Protein AF-A0A7W3HZQ5-F1 (afdb_monomer)

Solvent-accessible surface area (backbone atoms only — not comparable to full-atom values): 13855 Å² total; per-residue (Å²): 117,70,67,63,55,52,52,52,52,50,54,52,50,53,50,51,50,54,52,50,54,53,49,52,53,52,52,51,52,52,54,49,49,53,50,52,55,52,49,52,54,53,50,53,44,52,50,49,51,49,30,47,58,31,41,51,70,42,66,83,72,56,26,64,84,84,74,54,74,68,55,52,48,42,49,53,52,24,54,51,38,46,51,55,44,52,55,53,58,75,70,61,88,64,87,90,58,82,66,79,48,56,63,59,27,51,51,32,47,49,51,44,42,49,56,50,46,54,50,50,51,52,40,49,53,54,51,51,51,53,48,51,48,70,46,61,71,59,65,69,61,49,57,44,25,50,78,72,68,39,46,64,59,40,52,53,39,52,50,32,51,53,52,33,53,55,44,60,74,61,50,56,73,46,62,65,43,58,55,50,42,52,50,28,37,52,51,37,41,53,48,58,72,70,56,74,76,96,61,58,68,60,43,50,53,33,52,50,35,26,56,75,63,82,48,58,63,74,84,48,63,37,75,66,34,51,50,50,30,53,76,68,68,46,54,84,79,61,83,90,77,69,94,81,76,73,129

Mean predicted aligned error: 11.01 Å

Radius of gyration: 31.79 Å; Cα contacts (8 Å, |Δi|>4): 157; chains: 1; bounding box: 78×48×93 Å

pLDDT: mean 82.56, std 9.4, range [45.44, 94.19]

Nearest PDB structures (foldseek):
  4dzv-assembly1_A  TM=3.205E-01  e=9.505E+00  synthetic construct
  9cpc-assembly1_3W  TM=2.251E-01  e=8.161E+00  Sus scrofa

Structure (mmCIF, N/CA/C/O backbone):
data_AF-A0A7W3HZQ5-F1
#
_entry.id   AF-A0A7W3HZQ5-F1
#
loop_
_atom_site.group_PDB
_atom_site.id
_atom_site.type_symbol
_atom_site.label_atom_id
_atom_site.label_alt_id
_atom_site.label_comp_id
_atom_site.label_asym_id
_atom_site.label_entity_id
_atom_site.label_seq_id
_atom_site.pdbx_PDB_ins_code
_atom_site.Cartn_x
_atom_site.Cartn_y
_atom_site.Cartn_z
_atom_site.occupancy
_atom_site.B_iso_or_equiv
_atom_site.auth_seq_id
_atom_site.auth_comp_id
_atom_site.auth_asym_id
_atom_site.auth_atom_id
_atom_site.pdbx_PDB_model_num
ATOM 1 N N . MET A 1 1 ? 56.038 -26.097 -52.473 1.00 55.53 1 MET A N 1
ATOM 2 C CA . MET A 1 1 ? 55.815 -24.669 -52.130 1.00 55.53 1 MET A CA 1
ATOM 3 C C . MET A 1 1 ? 54.381 -24.176 -52.376 1.00 55.53 1 MET A C 1
ATOM 5 O O . MET A 1 1 ? 53.913 -23.386 -51.568 1.00 55.53 1 MET A O 1
ATOM 9 N N . ASN A 1 2 ? 53.648 -24.635 -53.404 1.00 58.16 2 ASN A N 1
ATOM 10 C CA . ASN A 1 2 ? 52.270 -24.163 -53.668 1.00 58.16 2 ASN A CA 1
ATOM 11 C C . ASN A 1 2 ? 51.230 -24.536 -52.591 1.00 58.16 2 ASN A C 1
ATOM 13 O O . ASN A 1 2 ? 50.358 -23.728 -52.285 1.00 58.16 2 ASN A O 1
ATOM 17 N N . THR A 1 3 ? 51.359 -25.703 -51.959 1.00 72.56 3 THR A N 1
ATOM 18 C CA . THR A 1 3 ? 50.408 -26.212 -50.953 1.00 72.56 3 THR A CA 1
ATOM 19 C C . THR A 1 3 ? 50.412 -25.391 -49.657 1.00 72.56 3 THR A C 1
ATOM 21 O O . THR A 1 3 ? 49.360 -25.062 -49.120 1.00 72.56 3 THR A O 1
ATOM 24 N N . LEU A 1 4 ? 51.597 -24.973 -49.201 1.00 66.44 4 LEU A N 1
ATOM 25 C CA . LEU A 1 4 ? 51.780 -24.150 -47.996 1.00 66.44 4 LEU A CA 1
ATOM 26 C C . LEU A 1 4 ? 51.212 -22.735 -48.180 1.00 66.44 4 LEU A C 1
ATOM 28 O O . LEU A 1 4 ? 50.572 -22.192 -47.285 1.00 66.44 4 LEU A O 1
ATOM 32 N N . LYS A 1 5 ? 51.382 -22.153 -49.374 1.00 75.44 5 LYS A N 1
ATOM 33 C CA . LYS A 1 5 ? 50.826 -20.837 -49.719 1.00 75.44 5 LYS A CA 1
ATOM 34 C C . LYS A 1 5 ? 49.293 -20.860 -49.750 1.00 75.44 5 LYS A C 1
ATOM 36 O O . LYS A 1 5 ? 48.664 -19.926 -49.264 1.00 75.44 5 LYS A O 1
ATOM 41 N N . GLN A 1 6 ? 48.694 -21.933 -50.272 1.00 78.44 6 GLN A N 1
ATOM 42 C CA . GLN A 1 6 ? 47.239 -22.121 -50.264 1.00 78.44 6 GLN A CA 1
ATOM 43 C C . GLN A 1 6 ? 46.685 -22.305 -48.845 1.00 78.44 6 GLN A C 1
ATOM 45 O O . GLN A 1 6 ? 45.698 -21.661 -48.497 1.00 78.44 6 GLN A O 1
ATOM 50 N N . GLN A 1 7 ? 47.353 -23.102 -48.005 1.00 77.88 7 GLN A N 1
ATOM 51 C CA . GLN A 1 7 ? 46.971 -23.278 -46.600 1.00 77.88 7 GLN A CA 1
ATOM 52 C C . GLN A 1 7 ? 47.030 -21.961 -45.812 1.00 77.88 7 GLN A C 1
ATOM 54 O O . GLN A 1 7 ? 46.127 -21.669 -45.036 1.00 77.88 7 GLN A O 1
ATOM 59 N N . LEU A 1 8 ? 48.040 -21.122 -46.058 1.00 80.19 8 LEU A N 1
ATOM 60 C CA . LEU A 1 8 ? 48.197 -19.830 -45.381 1.00 80.19 8 LEU A CA 1
ATOM 61 C C . LEU A 1 8 ? 47.130 -18.809 -45.817 1.00 80.19 8 LEU A C 1
ATOM 63 O O . LEU A 1 8 ? 46.640 -18.032 -44.998 1.00 80.19 8 LEU A O 1
ATOM 67 N N . ILE A 1 9 ? 46.715 -18.845 -47.088 1.00 86.50 9 ILE A N 1
ATOM 68 C CA . ILE A 1 9 ? 45.585 -18.046 -47.589 1.00 86.50 9 ILE A CA 1
ATOM 69 C C . ILE A 1 9 ? 44.2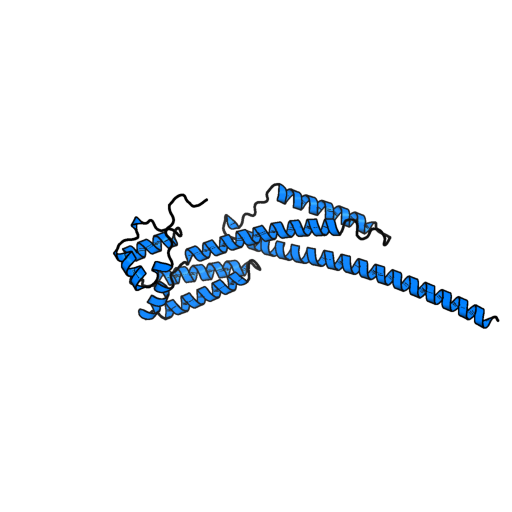73 -18.498 -46.939 1.00 86.50 9 ILE A C 1
ATOM 71 O O . ILE A 1 9 ? 43.495 -17.645 -46.513 1.00 86.50 9 ILE A O 1
ATOM 75 N N . GLN A 1 10 ? 44.039 -19.809 -46.830 1.00 82.50 10 GLN A N 1
ATOM 76 C CA . GLN A 1 10 ? 42.831 -20.344 -46.199 1.00 82.50 10 GLN A CA 1
ATOM 77 C C . GLN A 1 10 ? 42.768 -19.974 -44.712 1.00 82.50 10 GLN A C 1
ATOM 79 O O . GLN A 1 10 ? 41.768 -19.422 -44.270 1.00 82.50 10 GLN A O 1
ATOM 84 N N . LEU A 1 11 ? 43.869 -20.146 -43.972 1.00 81.44 11 LEU A N 1
ATOM 85 C CA . LEU A 1 11 ? 43.938 -19.806 -42.549 1.00 81.44 11 LEU A CA 1
ATOM 86 C C . LEU A 1 11 ? 43.695 -18.308 -42.295 1.00 81.44 11 LEU A C 1
ATOM 88 O O . LEU A 1 11 ? 43.056 -17.930 -41.315 1.00 81.44 11 LEU A O 1
ATOM 92 N N . ARG A 1 12 ? 44.173 -17.439 -43.197 1.00 80.44 12 ARG A N 1
ATOM 93 C CA . ARG A 1 12 ? 43.915 -15.992 -43.139 1.00 80.44 12 ARG A CA 1
ATOM 94 C C . ARG A 1 12 ? 42.439 -15.669 -43.367 1.00 80.44 12 ARG A C 1
ATOM 96 O O . ARG A 1 12 ? 41.908 -14.789 -42.694 1.00 80.44 12 ARG A O 1
ATOM 103 N N . ARG A 1 13 ? 41.792 -16.385 -44.289 1.00 81.88 13 ARG A N 1
ATOM 104 C CA . ARG A 1 13 ? 40.363 -16.249 -44.586 1.00 81.88 13 ARG A CA 1
ATOM 105 C C . ARG A 1 13 ? 39.515 -16.712 -43.397 1.00 81.88 13 ARG A C 1
ATOM 107 O O . ARG A 1 13 ? 38.643 -15.974 -42.953 1.00 81.88 13 ARG A O 1
ATOM 114 N N . ASP A 1 14 ? 39.855 -17.857 -42.808 1.00 78.88 14 ASP A N 1
ATOM 115 C CA . ASP A 1 14 ? 39.187 -18.399 -41.619 1.00 78.88 14 ASP A CA 1
ATOM 116 C C . ASP A 1 14 ? 39.373 -17.487 -40.394 1.00 78.88 14 ASP A C 1
ATOM 118 O O . ASP A 1 14 ? 38.449 -17.300 -39.603 1.00 78.88 14 ASP A O 1
ATOM 122 N N . PHE A 1 15 ? 40.547 -16.865 -40.241 1.00 72.88 15 PHE A N 1
ATOM 123 C CA . PHE A 1 15 ? 40.792 -15.879 -39.186 1.00 72.88 15 PHE A CA 1
ATOM 124 C C . PHE A 1 15 ? 39.954 -14.605 -39.371 1.00 72.88 15 PHE A C 1
ATOM 126 O O . PHE A 1 15 ? 39.409 -14.086 -38.398 1.00 72.88 15 PHE A O 1
ATOM 133 N N . GLN A 1 16 ? 39.820 -14.108 -40.605 1.00 80.75 16 GLN A N 1
ATOM 134 C CA . GLN A 1 16 ? 38.957 -12.961 -40.908 1.00 80.75 16 GLN A CA 1
ATOM 135 C C . GLN A 1 16 ? 37.481 -13.277 -40.648 1.00 80.75 16 GLN A C 1
ATOM 137 O O . GLN A 1 16 ? 36.813 -12.473 -40.004 1.00 80.75 16 GLN A O 1
ATOM 142 N N . LEU A 1 17 ? 37.012 -14.462 -41.050 1.00 76.00 17 LEU A N 1
ATOM 143 C CA . LEU A 1 17 ? 35.658 -14.943 -40.758 1.00 76.00 17 LEU A CA 1
ATOM 144 C C . LEU A 1 17 ? 35.408 -15.040 -39.250 1.00 76.00 17 LEU A C 1
ATOM 146 O O . LEU A 1 17 ? 34.437 -14.482 -38.756 1.00 76.00 17 LEU A O 1
ATOM 150 N N . LYS A 1 18 ? 36.315 -15.661 -38.483 1.00 73.38 18 LYS A N 1
ATOM 151 C CA . LYS A 1 18 ? 36.195 -15.720 -37.014 1.00 73.38 18 LYS A CA 1
ATOM 152 C C . LYS A 1 18 ? 36.182 -14.335 -36.367 1.00 73.38 18 LYS A C 1
ATOM 154 O O . LYS A 1 18 ? 35.493 -14.136 -35.371 1.00 73.38 18 LYS A O 1
ATOM 159 N N . LYS A 1 19 ? 36.949 -13.382 -36.906 1.00 76.31 19 LYS A N 1
ATOM 160 C CA . LYS A 1 19 ? 36.943 -11.996 -36.427 1.00 76.31 19 LYS A CA 1
ATOM 161 C C . LYS A 1 19 ? 35.599 -11.315 -36.708 1.00 76.31 19 LYS A C 1
ATOM 163 O O . LYS A 1 19 ? 35.105 -10.643 -35.812 1.00 76.31 19 LYS A O 1
ATOM 168 N N . GLN A 1 20 ? 35.023 -11.516 -37.893 1.00 72.25 20 GLN A N 1
ATOM 169 C CA . GLN A 1 20 ? 33.708 -10.981 -38.266 1.00 72.25 20 GLN A CA 1
ATOM 170 C C . GLN A 1 20 ? 32.587 -11.580 -37.416 1.00 72.25 20 GLN A C 1
ATOM 172 O O . GLN A 1 20 ? 31.845 -10.822 -36.807 1.00 72.25 20 GLN A O 1
ATOM 177 N N . VAL A 1 21 ? 32.542 -12.907 -37.257 1.00 72.56 21 VAL A N 1
ATOM 178 C CA . VAL A 1 21 ? 31.555 -13.581 -36.390 1.00 72.56 21 VAL A CA 1
ATOM 179 C C . VAL A 1 21 ? 31.622 -13.036 -34.963 1.00 72.56 21 VAL A C 1
ATOM 181 O O . VAL A 1 21 ? 30.608 -12.677 -34.387 1.00 72.56 21 VAL A O 1
ATOM 184 N N . LYS A 1 22 ? 32.828 -12.859 -34.408 1.00 71.12 22 LYS A N 1
ATOM 185 C CA . LYS A 1 22 ? 32.990 -12.282 -33.065 1.00 71.12 22 LYS A CA 1
ATOM 186 C C . LYS A 1 22 ? 32.530 -10.817 -32.970 1.00 71.12 22 LYS A C 1
ATOM 188 O O . LYS A 1 22 ? 32.139 -10.377 -31.892 1.00 71.12 22 LYS A O 1
ATOM 193 N N . GLN A 1 23 ? 32.639 -10.044 -34.052 1.00 73.75 23 GLN A N 1
ATOM 194 C CA . GLN A 1 23 ? 32.114 -8.675 -34.110 1.00 73.75 23 GLN A CA 1
ATOM 195 C C . GLN A 1 23 ? 30.583 -8.694 -34.152 1.00 73.75 23 GLN A C 1
ATOM 197 O O . GLN A 1 23 ? 29.954 -8.023 -33.343 1.00 73.75 23 GLN A O 1
ATOM 202 N N . GLU A 1 24 ? 29.991 -9.532 -35.002 1.00 72.50 24 GLU A N 1
ATOM 203 C CA . GLU A 1 24 ? 28.537 -9.711 -35.096 1.00 72.50 24 GLU A CA 1
ATOM 204 C C . GLU A 1 24 ? 27.922 -10.225 -33.782 1.00 72.50 24 GLU A C 1
ATOM 206 O O . GLU A 1 24 ? 26.919 -9.679 -33.325 1.00 72.50 24 GLU A O 1
ATOM 211 N N . ASP A 1 25 ? 28.562 -11.185 -33.105 1.00 71.56 25 ASP A N 1
ATOM 212 C CA . ASP A 1 25 ? 28.137 -11.675 -31.784 1.00 71.56 25 ASP A CA 1
ATOM 213 C C . ASP A 1 25 ? 28.149 -10.551 -30.729 1.00 71.56 25 ASP A C 1
ATOM 215 O O . ASP A 1 25 ? 27.238 -10.433 -29.910 1.00 71.56 25 ASP A O 1
ATOM 219 N N . ASN A 1 26 ? 29.165 -9.681 -30.755 1.00 75.56 26 ASN A N 1
ATOM 220 C CA . ASN A 1 26 ? 29.262 -8.534 -29.847 1.00 75.56 26 ASN A CA 1
ATOM 221 C C . ASN A 1 26 ? 28.151 -7.503 -30.117 1.00 75.56 26 ASN A C 1
ATOM 223 O O . ASN A 1 26 ? 27.574 -6.945 -29.185 1.00 75.56 26 ASN A O 1
ATOM 227 N N . VAL A 1 27 ? 27.817 -7.271 -31.387 1.00 72.62 27 VAL A N 1
ATOM 228 C CA . VAL A 1 27 ? 26.692 -6.416 -31.792 1.00 72.62 27 VAL A CA 1
ATOM 229 C C . VAL A 1 27 ? 25.368 -6.992 -31.290 1.00 72.62 27 VAL A C 1
ATOM 231 O O . VAL A 1 27 ? 24.564 -6.265 -30.704 1.00 72.62 27 VAL A O 1
ATOM 234 N N . TYR A 1 28 ? 25.155 -8.297 -31.473 1.00 73.94 28 TYR A N 1
ATOM 235 C CA . TYR A 1 28 ? 23.953 -8.984 -31.012 1.00 73.94 28 TYR A CA 1
ATOM 236 C C . TYR A 1 28 ? 23.763 -8.855 -29.495 1.00 73.94 28 TYR A C 1
ATOM 238 O O . TYR A 1 28 ? 22.687 -8.460 -29.045 1.00 73.94 28 TYR A O 1
ATOM 246 N N . GLU A 1 29 ? 24.809 -9.115 -28.705 1.00 78.38 29 GLU A N 1
ATOM 247 C CA . GLU A 1 29 ? 24.738 -9.000 -27.242 1.00 78.38 29 GLU A CA 1
ATOM 248 C C . GLU A 1 29 ? 24.472 -7.559 -26.777 1.00 78.38 29 GLU A C 1
ATOM 250 O O . GLU A 1 29 ? 23.699 -7.343 -25.843 1.00 78.38 29 GLU A O 1
ATOM 255 N N . LYS A 1 30 ? 25.016 -6.543 -27.463 1.00 75.12 30 LYS A N 1
ATOM 256 C CA . LYS A 1 30 ? 24.691 -5.136 -27.170 1.00 75.12 30 LYS A CA 1
ATOM 257 C C . LYS A 1 30 ? 23.211 -4.835 -27.413 1.00 75.12 30 LYS A C 1
ATOM 259 O O . LYS A 1 30 ? 22.562 -4.261 -26.543 1.00 75.12 30 LYS A O 1
ATOM 264 N N . TYR A 1 31 ? 22.654 -5.236 -28.557 1.00 75.62 31 TYR A N 1
ATOM 265 C CA . TYR A 1 31 ? 21.229 -5.030 -28.845 1.00 75.62 31 TYR A CA 1
ATOM 266 C C . TYR A 1 31 ? 20.320 -5.797 -27.886 1.00 75.62 31 TYR A C 1
ATOM 268 O O . TYR A 1 31 ? 19.280 -5.278 -27.475 1.00 75.62 31 TYR A O 1
ATOM 276 N N . ARG A 1 32 ? 20.724 -7.009 -27.497 1.00 80.44 32 ARG A N 1
ATOM 277 C CA . ARG A 1 32 ? 20.038 -7.799 -26.479 1.00 80.44 32 ARG A CA 1
ATOM 278 C C . ARG A 1 32 ? 19.999 -7.065 -25.139 1.00 80.44 32 ARG A C 1
ATOM 280 O O . ARG A 1 32 ? 18.921 -6.956 -24.566 1.00 80.44 32 ARG A O 1
ATOM 287 N N . GLN A 1 33 ? 21.124 -6.508 -24.690 1.00 82.62 33 GLN A N 1
ATOM 288 C CA . GLN A 1 33 ? 21.183 -5.736 -23.449 1.00 82.62 33 GLN A CA 1
ATOM 289 C C . GLN A 1 33 ? 20.253 -4.517 -23.495 1.00 82.62 33 GLN A C 1
ATOM 291 O O . GLN A 1 33 ? 19.470 -4.317 -22.576 1.00 82.62 33 GLN A O 1
ATOM 296 N N . ILE A 1 34 ? 20.275 -3.746 -24.590 1.00 81.31 34 ILE A N 1
ATOM 297 C CA . ILE A 1 34 ? 19.392 -2.578 -24.763 1.00 81.31 34 ILE A CA 1
ATOM 298 C C . ILE A 1 34 ? 17.918 -2.994 -24.684 1.00 81.31 34 ILE A C 1
ATOM 300 O O . ILE A 1 34 ? 17.121 -2.342 -24.010 1.00 81.31 34 ILE A O 1
ATOM 304 N N . ARG A 1 35 ? 17.549 -4.087 -25.365 1.00 83.31 35 ARG A N 1
ATOM 305 C CA . ARG A 1 35 ? 16.192 -4.640 -25.316 1.00 83.31 35 ARG A CA 1
ATOM 306 C C . ARG A 1 35 ? 15.807 -5.016 -23.889 1.00 83.31 35 ARG A C 1
ATOM 308 O O . ARG A 1 35 ? 14.707 -4.677 -23.466 1.00 83.31 35 ARG A O 1
ATOM 315 N N . ASP A 1 36 ? 16.678 -5.727 -23.183 1.00 85.75 36 ASP A N 1
ATOM 316 C CA . ASP A 1 36 ? 16.401 -6.221 -21.836 1.00 85.75 36 ASP A CA 1
ATOM 317 C C . ASP A 1 36 ? 16.267 -5.048 -20.843 1.00 85.75 36 ASP A C 1
ATOM 319 O O . ASP A 1 36 ? 15.311 -5.010 -20.070 1.00 85.75 36 ASP A O 1
ATOM 323 N N . ASP A 1 37 ? 17.126 -4.028 -20.941 1.00 85.75 37 ASP A N 1
ATOM 324 C CA . ASP A 1 37 ? 17.058 -2.816 -20.113 1.00 85.75 37 ASP A CA 1
ATOM 325 C C . ASP A 1 37 ? 15.756 -2.027 -20.344 1.00 85.75 37 ASP A C 1
ATOM 327 O O . ASP A 1 37 ? 15.061 -1.663 -19.391 1.00 85.75 37 ASP A O 1
ATOM 331 N N . LEU A 1 38 ? 15.378 -1.807 -21.610 1.00 84.00 38 LEU A N 1
ATOM 332 C CA . LEU A 1 38 ? 14.116 -1.143 -21.961 1.00 84.00 38 LEU A CA 1
ATOM 333 C C . LEU A 1 38 ? 12.902 -1.964 -21.519 1.00 84.00 38 LEU A C 1
ATOM 335 O O . LEU A 1 38 ? 11.913 -1.403 -21.046 1.00 84.00 38 LEU A O 1
ATOM 339 N N . HIS A 1 39 ? 12.966 -3.290 -21.660 1.00 86.19 39 HIS A N 1
ATOM 340 C CA . HIS A 1 39 ? 11.886 -4.182 -21.258 1.00 86.19 39 HIS A CA 1
ATOM 341 C C . HIS A 1 39 ? 11.657 -4.158 -19.745 1.00 86.19 39 HIS A C 1
ATOM 343 O O . HIS A 1 39 ? 10.504 -4.136 -19.309 1.00 86.19 39 HIS A O 1
ATOM 349 N N . ASN A 1 40 ? 12.728 -4.115 -18.951 1.00 87.81 40 ASN A N 1
ATOM 350 C CA . ASN A 1 40 ? 12.641 -4.026 -17.496 1.00 87.81 40 ASN A CA 1
ATOM 351 C C . ASN A 1 40 ? 11.927 -2.737 -17.068 1.00 87.81 40 ASN A C 1
ATOM 353 O O . ASN A 1 40 ? 10.929 -2.798 -16.351 1.00 87.81 40 ASN A O 1
ATOM 357 N N . VAL A 1 41 ? 12.363 -1.582 -17.582 1.00 88.31 41 VAL A N 1
ATOM 358 C CA . VAL A 1 41 ? 11.743 -0.287 -17.255 1.00 88.31 41 VAL A CA 1
ATOM 359 C C . VAL A 1 41 ? 10.292 -0.215 -17.737 1.00 88.31 41 VAL A C 1
ATOM 361 O O . VAL A 1 41 ? 9.420 0.239 -16.997 1.00 88.31 41 VAL A O 1
ATOM 364 N N . ALA A 1 42 ? 9.997 -0.712 -18.941 1.00 85.69 42 ALA A N 1
ATOM 365 C CA . ALA A 1 42 ? 8.632 -0.760 -19.462 1.00 85.69 42 ALA A CA 1
ATOM 366 C C . ALA A 1 42 ? 7.711 -1.651 -18.611 1.00 85.69 42 ALA A C 1
ATOM 368 O O . ALA A 1 42 ? 6.551 -1.304 -18.386 1.00 85.69 42 ALA A O 1
ATOM 369 N N . SER A 1 43 ? 8.223 -2.782 -18.121 1.00 86.88 43 SER A N 1
ATOM 370 C CA . SER A 1 43 ? 7.470 -3.695 -17.259 1.00 86.88 43 SER A CA 1
ATOM 371 C C . SER A 1 43 ? 7.146 -3.049 -15.914 1.00 86.88 43 SER A C 1
ATOM 373 O O . SER A 1 43 ? 5.988 -3.070 -15.500 1.00 86.88 43 SER A O 1
ATOM 375 N N . SER A 1 44 ? 8.124 -2.391 -15.285 1.00 88.19 44 SER A N 1
ATOM 376 C CA . SER A 1 44 ? 7.913 -1.653 -14.034 1.00 88.19 44 SER A CA 1
ATOM 377 C C . SER A 1 44 ? 6.938 -0.485 -14.204 1.00 88.19 44 SER A C 1
ATOM 379 O O . SER A 1 44 ? 6.026 -0.328 -13.398 1.00 88.19 44 SER A O 1
ATOM 381 N N . LEU A 1 45 ? 7.050 0.296 -15.284 1.00 86.62 45 LEU A N 1
ATOM 382 C CA . LEU A 1 45 ? 6.096 1.373 -15.582 1.00 86.62 45 LEU A CA 1
ATOM 383 C C . LEU A 1 45 ? 4.674 0.845 -15.800 1.00 86.62 45 LEU A C 1
ATOM 385 O O . LEU A 1 45 ? 3.712 1.468 -15.353 1.00 86.62 45 LEU A O 1
ATOM 389 N N . LYS A 1 46 ? 4.523 -0.307 -16.463 1.00 89.00 46 LYS A N 1
ATOM 390 C CA . LYS A 1 46 ? 3.219 -0.952 -16.665 1.00 89.00 46 LYS A CA 1
ATOM 391 C C . LYS A 1 46 ? 2.597 -1.410 -15.345 1.00 89.00 46 LYS A C 1
ATOM 393 O O . LYS A 1 46 ? 1.388 -1.261 -15.158 1.00 89.00 46 LYS A O 1
ATOM 398 N N . GLU A 1 47 ? 3.401 -1.957 -14.438 1.00 89.88 47 GLU A N 1
ATOM 399 C CA . GLU A 1 47 ? 2.954 -2.323 -13.093 1.00 89.88 47 GLU A CA 1
ATOM 400 C C . GLU A 1 47 ? 2.500 -1.085 -12.312 1.00 89.88 47 GLU A C 1
ATOM 402 O O . GLU A 1 47 ? 1.367 -1.049 -11.834 1.00 89.88 47 GLU A O 1
ATOM 407 N N . THR A 1 48 ? 3.321 -0.033 -12.282 1.00 89.06 48 THR A N 1
ATOM 408 C CA . THR A 1 48 ? 2.976 1.243 -11.642 1.00 89.06 48 THR A CA 1
ATOM 409 C C . THR A 1 48 ? 1.706 1.854 -12.238 1.00 89.06 48 THR A C 1
ATOM 411 O O . THR A 1 48 ? 0.847 2.304 -11.491 1.00 89.06 48 THR A O 1
ATOM 414 N N . ALA A 1 49 ? 1.519 1.812 -13.560 1.00 86.75 49 ALA A N 1
ATOM 415 C CA . ALA A 1 49 ? 0.292 2.286 -14.205 1.00 86.75 49 ALA A CA 1
ATOM 416 C C . ALA A 1 49 ? -0.946 1.470 -13.794 1.00 86.75 49 ALA A C 1
ATOM 418 O O . ALA A 1 49 ? -2.021 2.034 -13.598 1.00 86.75 49 ALA A O 1
ATOM 419 N N . THR A 1 50 ? -0.795 0.154 -13.626 1.00 90.00 50 THR A N 1
ATOM 420 C CA . THR A 1 50 ? -1.878 -0.722 -13.152 1.00 90.00 50 THR A CA 1
ATOM 421 C C . THR A 1 50 ? -2.248 -0.390 -11.707 1.00 90.00 50 THR A C 1
ATOM 423 O O . THR A 1 50 ? -3.424 -0.248 -11.388 1.00 90.00 50 THR A O 1
ATOM 426 N N . GLN A 1 51 ? -1.254 -0.208 -10.838 1.00 91.88 51 GLN A N 1
ATOM 427 C CA . GLN A 1 51 ? -1.471 0.202 -9.450 1.00 91.88 51 GLN A CA 1
ATOM 428 C C . GLN A 1 51 ? -2.087 1.606 -9.361 1.00 91.88 51 GLN A C 1
ATOM 430 O O . GLN A 1 51 ? -2.959 1.846 -8.531 1.00 91.88 51 GLN A O 1
ATOM 435 N N . LEU A 1 52 ? -1.695 2.524 -10.249 1.00 89.31 52 LEU A N 1
ATOM 436 C CA . LEU A 1 52 ? -2.283 3.858 -10.346 1.00 89.31 52 LEU A CA 1
ATOM 437 C C . LEU A 1 52 ? -3.784 3.787 -10.647 1.00 89.31 52 LEU A C 1
ATOM 439 O O . LEU A 1 52 ? -4.569 4.450 -9.975 1.00 89.31 52 LEU A O 1
ATOM 443 N N . ASP A 1 53 ? -4.188 2.950 -11.608 1.00 88.44 53 ASP A N 1
ATOM 444 C CA . ASP A 1 53 ? -5.601 2.722 -11.939 1.00 88.44 53 ASP A CA 1
ATOM 445 C C . ASP A 1 53 ? -6.386 2.219 -10.718 1.00 88.44 53 ASP A C 1
ATOM 447 O O . ASP A 1 53 ? -7.479 2.705 -10.430 1.00 88.44 53 ASP A O 1
ATOM 451 N N . VAL A 1 54 ? -5.786 1.332 -9.919 1.00 90.06 54 VAL A N 1
ATOM 452 C CA . VAL A 1 54 ? -6.366 0.867 -8.651 1.00 90.06 54 VAL A CA 1
ATOM 453 C C . VAL A 1 54 ? -6.526 2.022 -7.656 1.00 90.06 54 VAL A C 1
ATOM 455 O O . VAL A 1 54 ? -7.610 2.193 -7.100 1.00 90.06 54 VAL A O 1
ATOM 458 N N . ILE A 1 55 ? -5.502 2.862 -7.471 1.00 90.69 55 ILE A N 1
ATOM 459 C CA . ILE A 1 55 ? -5.568 4.031 -6.575 1.00 90.69 55 ILE A CA 1
ATOM 460 C C . ILE A 1 55 ? -6.655 5.021 -7.011 1.00 90.69 55 ILE A C 1
ATOM 462 O O . ILE A 1 55 ? -7.363 5.558 -6.160 1.00 90.69 55 ILE A O 1
ATOM 466 N N . THR A 1 56 ? -6.869 5.228 -8.314 1.00 86.62 56 THR A N 1
ATOM 467 C CA . THR A 1 56 ? -7.938 6.130 -8.789 1.00 86.62 56 THR A CA 1
ATOM 468 C C . THR A 1 56 ? -9.352 5.650 -8.448 1.00 86.62 56 THR A C 1
ATOM 470 O O . THR A 1 56 ? -10.288 6.447 -8.477 1.00 86.62 56 THR A O 1
ATOM 473 N N . GLN A 1 57 ? -9.518 4.379 -8.070 1.00 87.25 57 GLN A N 1
ATOM 474 C CA . GLN A 1 57 ? -10.796 3.816 -7.623 1.00 87.25 57 GLN A CA 1
ATOM 475 C C . GLN A 1 57 ? -11.034 3.974 -6.114 1.00 87.25 57 GLN A C 1
ATOM 477 O O . GLN A 1 57 ? -12.096 3.589 -5.620 1.00 87.25 57 GLN A O 1
ATOM 482 N N . LEU A 1 58 ? -10.077 4.536 -5.367 1.00 87.31 58 LEU A N 1
ATOM 483 C CA . LEU A 1 58 ? -10.250 4.813 -3.944 1.00 87.31 58 LEU A CA 1
ATOM 484 C C . LEU A 1 58 ? -11.315 5.899 -3.690 1.00 87.31 58 LEU A C 1
ATOM 486 O O . LEU A 1 58 ? -11.566 6.764 -4.538 1.00 87.31 58 LEU A O 1
ATOM 490 N N . PRO A 1 59 ? -11.933 5.919 -2.497 1.00 83.56 59 PRO A N 1
ATOM 491 C CA . PRO A 1 59 ? -12.794 7.022 -2.091 1.00 83.56 59 PRO A CA 1
ATOM 492 C C . PRO A 1 59 ? -12.054 8.368 -2.127 1.00 83.56 59 PRO A C 1
ATOM 494 O O . PRO A 1 59 ? -10.871 8.461 -1.797 1.00 83.56 59 PRO A O 1
ATOM 497 N N . SER A 1 60 ? -12.758 9.432 -2.515 1.00 77.12 60 SER A N 1
ATOM 498 C CA . SER A 1 60 ? -12.231 10.800 -2.419 1.00 77.12 60 SER A CA 1
ATOM 499 C C . SER A 1 60 ? -11.920 11.142 -0.952 1.00 77.12 60 SER A C 1
ATOM 501 O O . SER A 1 60 ? -12.730 10.799 -0.088 1.00 77.12 60 SER A O 1
ATOM 503 N N . PRO A 1 61 ? -10.801 11.827 -0.642 1.00 80.31 61 PRO A N 1
ATOM 504 C CA . PRO A 1 61 ? -9.857 12.470 -1.566 1.00 80.31 61 PRO A CA 1
ATOM 505 C C . PRO A 1 61 ? -8.703 11.576 -2.055 1.00 80.31 61 PRO A C 1
ATOM 507 O O . PRO A 1 61 ? -7.902 12.024 -2.870 1.00 80.31 61 PRO A O 1
ATOM 510 N N . LEU A 1 62 ? -8.603 10.326 -1.597 1.00 82.25 62 LEU A N 1
ATOM 511 C CA . LEU A 1 62 ? -7.443 9.452 -1.833 1.00 82.25 62 LEU A CA 1
ATOM 512 C C . LEU A 1 62 ? -7.297 8.981 -3.289 1.00 82.25 62 LEU A C 1
ATOM 514 O O . LEU A 1 62 ? -6.205 8.596 -3.702 1.00 82.25 62 LEU A O 1
ATOM 518 N N . SER A 1 63 ? -8.363 9.057 -4.088 1.00 82.56 63 SER A N 1
ATOM 519 C CA . SER A 1 63 ? -8.303 8.828 -5.539 1.00 82.56 63 SER A CA 1
ATOM 520 C C . SER A 1 63 ? -7.648 9.959 -6.328 1.00 82.56 63 SER A C 1
ATOM 522 O O . SER A 1 63 ? -7.327 9.776 -7.504 1.00 82.56 63 SER A O 1
ATOM 524 N N . GLN A 1 64 ? -7.443 11.134 -5.726 1.00 79.50 64 GLN A N 1
ATOM 525 C CA . GLN A 1 64 ? -6.855 12.273 -6.420 1.00 79.50 64 GLN A CA 1
ATOM 526 C C . GLN A 1 64 ? -5.333 12.232 -6.325 1.00 79.50 64 GLN A C 1
ATOM 528 O O . GLN A 1 64 ? -4.742 12.501 -5.281 1.00 79.50 64 GLN A O 1
ATOM 533 N N . ILE A 1 65 ? -4.687 11.946 -7.452 1.00 79.69 65 ILE A N 1
ATOM 534 C CA . ILE A 1 65 ? -3.231 12.010 -7.570 1.00 79.69 65 ILE A CA 1
ATOM 535 C C . ILE A 1 65 ? -2.863 13.389 -8.100 1.00 79.69 65 ILE A C 1
ATOM 537 O O . ILE A 1 65 ? -3.023 13.697 -9.282 1.00 79.69 65 ILE A O 1
ATOM 541 N N . THR A 1 66 ? -2.394 14.249 -7.204 1.00 81.62 66 THR A N 1
ATOM 542 C CA . THR A 1 66 ? -1.919 15.586 -7.554 1.00 81.62 66 THR A CA 1
ATOM 543 C C . THR A 1 66 ? -0.446 15.526 -7.928 1.00 81.62 66 THR A C 1
ATOM 545 O O . THR A 1 66 ? 0.381 15.035 -7.162 1.00 81.62 66 THR A O 1
ATOM 548 N N . LEU A 1 67 ? -0.122 16.023 -9.123 1.00 82.31 67 LEU A N 1
ATOM 549 C CA . LEU A 1 67 ? 1.255 16.174 -9.586 1.00 82.31 67 LEU A CA 1
ATOM 550 C C . LEU A 1 67 ? 1.708 17.624 -9.407 1.00 82.31 67 LEU A C 1
ATOM 552 O O . LEU A 1 67 ? 1.058 18.546 -9.922 1.00 82.31 67 LEU A O 1
ATOM 556 N N . ASP A 1 68 ? 2.824 17.819 -8.717 1.00 87.19 68 ASP A N 1
ATOM 557 C CA . ASP A 1 68 ? 3.476 19.116 -8.590 1.00 87.19 68 ASP A CA 1
ATOM 558 C C . ASP A 1 68 ? 4.200 19.524 -9.893 1.00 87.19 68 ASP A C 1
ATOM 560 O O . ASP A 1 68 ? 4.219 18.804 -10.898 1.00 87.19 68 ASP A O 1
ATOM 564 N N . SER A 1 69 ? 4.749 20.740 -9.919 1.00 86.19 69 SER A N 1
ATOM 565 C CA . SER A 1 69 ? 5.447 21.269 -11.097 1.00 86.19 69 SER A CA 1
ATOM 566 C C . SER A 1 69 ? 6.719 20.490 -11.444 1.00 86.19 69 SER A C 1
ATOM 568 O O . SER A 1 69 ? 7.025 20.329 -12.625 1.00 86.19 69 SER A O 1
ATOM 570 N N . HIS A 1 70 ? 7.442 19.984 -10.447 1.00 85.00 70 HIS A N 1
ATOM 571 C CA . HIS A 1 70 ? 8.677 19.223 -10.620 1.00 85.00 70 HIS A CA 1
ATOM 572 C C . HIS A 1 70 ? 8.403 17.789 -11.106 1.00 85.00 70 HIS A C 1
ATOM 574 O O . HIS A 1 70 ? 9.174 17.212 -11.874 1.00 85.00 70 HIS A O 1
ATOM 580 N N . GLU A 1 71 ? 7.290 17.196 -10.694 1.00 85.81 71 GLU A N 1
ATOM 581 C CA . GLU A 1 71 ? 6.801 15.902 -11.167 1.00 85.81 71 GLU A CA 1
ATOM 582 C C . GLU A 1 71 ? 6.344 15.986 -12.622 1.00 85.81 71 GLU A C 1
ATOM 584 O O . GLU A 1 71 ? 6.755 15.160 -13.436 1.00 85.81 71 GLU A O 1
ATOM 589 N N . LYS A 1 72 ? 5.586 17.029 -12.981 1.00 86.88 72 LYS A N 1
ATOM 590 C CA . LYS A 1 72 ? 5.197 17.286 -14.377 1.00 86.88 72 LYS A CA 1
ATOM 591 C C . LYS A 1 72 ? 6.404 17.532 -15.280 1.00 86.88 72 LYS A C 1
ATOM 593 O O . LYS A 1 72 ? 6.439 16.994 -16.383 1.00 86.88 72 LYS A O 1
ATOM 598 N N . ALA A 1 73 ? 7.388 18.302 -14.810 1.00 86.50 73 ALA A N 1
ATOM 599 C CA . ALA A 1 73 ? 8.632 18.528 -15.543 1.00 86.50 73 ALA A CA 1
ATOM 600 C C . ALA A 1 73 ? 9.385 17.212 -15.788 1.00 86.50 73 ALA A C 1
ATOM 602 O O . ALA A 1 73 ? 9.738 16.923 -16.922 1.00 86.50 73 ALA A O 1
ATOM 603 N N . ALA A 1 74 ? 9.523 16.357 -14.770 1.00 85.38 74 ALA A N 1
ATOM 604 C CA . ALA A 1 74 ? 10.206 15.073 -14.928 1.00 85.38 74 ALA A CA 1
ATOM 605 C C . ALA A 1 74 ? 9.513 14.125 -15.923 1.00 85.38 74 ALA A C 1
ATOM 607 O O . ALA A 1 74 ? 10.193 13.405 -16.648 1.00 85.38 74 ALA A O 1
ATOM 608 N N . ILE A 1 75 ? 8.176 14.131 -15.982 1.00 87.06 75 ILE A N 1
ATOM 609 C CA . ILE A 1 75 ? 7.424 13.370 -16.995 1.00 87.06 75 ILE A CA 1
ATOM 610 C C . ILE A 1 75 ? 7.734 13.901 -18.396 1.00 87.06 75 ILE A C 1
ATOM 612 O O . ILE A 1 75 ? 8.015 13.119 -19.302 1.00 87.06 75 ILE A O 1
ATOM 616 N N . TYR A 1 76 ? 7.708 15.223 -18.562 1.00 85.31 76 TYR A N 1
ATOM 617 C CA . TYR A 1 76 ? 8.008 15.873 -19.833 1.00 85.31 76 TYR A CA 1
ATOM 618 C C . TYR A 1 76 ? 9.450 15.604 -20.294 1.00 85.31 76 TYR A C 1
ATOM 620 O O . TYR A 1 76 ? 9.670 15.229 -21.445 1.00 85.31 76 TYR A O 1
ATOM 628 N N . ASP A 1 77 ? 10.422 15.702 -19.385 1.00 84.50 77 ASP A N 1
ATOM 629 C CA . ASP A 1 77 ? 11.833 15.424 -19.664 1.00 84.50 77 ASP A CA 1
ATOM 630 C C . ASP A 1 77 ? 12.050 13.957 -20.063 1.00 84.50 77 ASP A C 1
ATOM 632 O O . ASP A 1 77 ? 12.787 13.669 -21.008 1.00 84.50 77 ASP A O 1
ATOM 636 N N . ALA A 1 78 ? 11.370 13.018 -19.394 1.00 87.31 78 ALA A N 1
ATOM 637 C CA . ALA A 1 78 ? 11.419 11.601 -19.748 1.00 87.31 78 ALA A CA 1
ATOM 638 C C . ALA A 1 78 ? 10.798 11.324 -21.129 1.00 87.31 78 ALA A C 1
ATOM 640 O O . ALA A 1 78 ? 11.325 10.508 -21.888 1.00 87.31 78 ALA A O 1
ATOM 641 N N . GLU A 1 79 ? 9.710 12.017 -21.482 1.00 86.56 79 GLU A N 1
ATOM 642 C CA . GLU A 1 79 ? 9.085 11.912 -22.803 1.00 86.56 79 GLU A CA 1
ATOM 643 C C . GLU A 1 79 ? 10.010 12.437 -23.910 1.00 86.56 79 GLU A C 1
ATOM 645 O O . GLU A 1 79 ? 10.145 11.795 -24.955 1.00 86.56 79 GLU A O 1
ATOM 650 N N . ILE A 1 80 ? 10.682 13.572 -23.680 1.00 84.94 80 ILE A N 1
ATOM 651 C CA . ILE A 1 80 ? 11.687 14.114 -24.605 1.00 84.94 80 ILE A CA 1
ATOM 652 C C . ILE A 1 80 ? 12.849 13.137 -24.762 1.00 84.94 80 ILE A C 1
ATOM 654 O O . ILE A 1 80 ? 13.180 12.771 -25.889 1.00 84.94 80 ILE A O 1
ATOM 658 N N . ALA A 1 81 ? 13.436 12.678 -23.654 1.00 82.69 81 ALA A N 1
ATOM 659 C CA . ALA A 1 81 ? 14.576 11.766 -23.681 1.00 82.69 81 ALA A CA 1
ATOM 660 C C . ALA A 1 81 ? 14.252 10.483 -24.462 1.00 82.69 81 ALA A C 1
ATOM 662 O O . ALA A 1 81 ? 15.045 10.041 -25.295 1.00 82.69 81 ALA A O 1
ATOM 663 N N . LEU A 1 82 ? 13.050 9.929 -24.266 1.00 84.38 82 LEU A N 1
ATOM 664 C CA . LEU A 1 82 ? 12.595 8.745 -24.989 1.00 84.38 82 LEU A CA 1
ATOM 665 C C . LEU A 1 82 ? 12.425 9.000 -26.494 1.00 84.38 82 LEU A C 1
ATOM 667 O O . LEU A 1 82 ? 12.830 8.156 -27.295 1.00 84.38 82 LEU A O 1
ATOM 671 N N . LYS A 1 83 ? 11.853 10.146 -26.891 1.00 82.50 83 LYS A N 1
ATOM 672 C CA . LYS A 1 83 ? 11.709 10.522 -28.309 1.00 82.50 83 LYS A CA 1
ATOM 673 C C . LYS A 1 83 ? 13.067 10.701 -28.976 1.00 82.50 83 LYS A C 1
ATOM 675 O O . LYS A 1 83 ? 13.315 10.092 -30.014 1.00 82.50 83 LYS A O 1
ATOM 680 N N . GLU A 1 84 ? 13.966 11.456 -28.350 1.00 81.94 84 GLU A N 1
ATOM 681 C CA . GLU A 1 84 ? 15.317 11.662 -28.872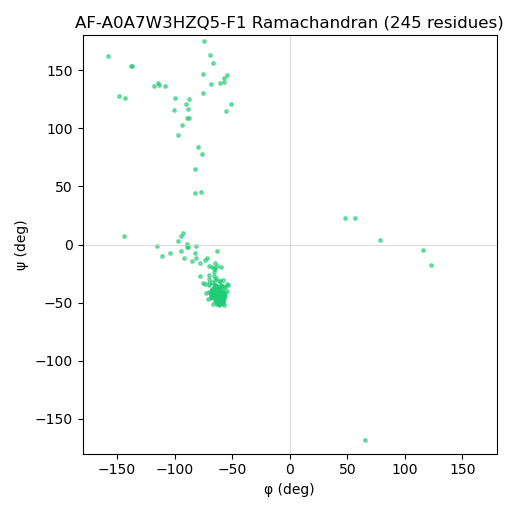 1.00 81.94 84 GLU A CA 1
ATOM 682 C C . GLU A 1 84 ? 16.093 10.349 -28.987 1.00 81.94 84 GLU A C 1
ATOM 684 O O . GLU A 1 84 ? 16.807 10.129 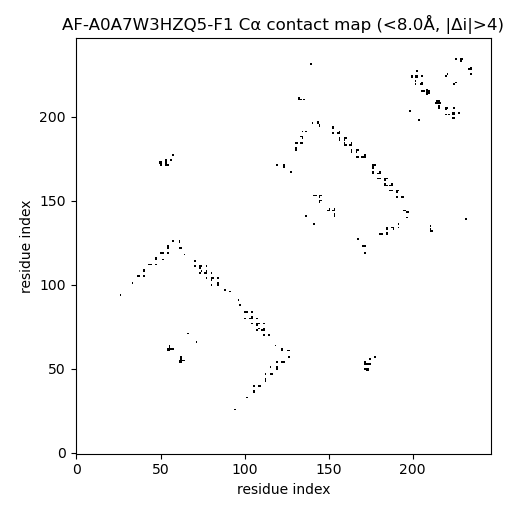-29.967 1.00 81.94 84 GLU A O 1
ATOM 689 N N . PHE A 1 85 ? 15.967 9.466 -27.993 1.00 81.56 85 PHE A N 1
ATOM 690 C CA . PHE A 1 85 ? 16.580 8.147 -28.046 1.00 81.56 85 PHE A CA 1
ATOM 691 C C . PHE A 1 85 ? 16.007 7.313 -29.196 1.00 81.56 85 PHE A C 1
ATOM 693 O O . PHE A 1 85 ? 16.779 6.709 -29.936 1.00 81.56 85 PHE A O 1
ATOM 700 N N . ALA A 1 86 ? 14.684 7.302 -29.386 1.00 79.38 86 ALA A N 1
ATOM 701 C CA . ALA A 1 86 ? 14.040 6.555 -30.464 1.00 79.38 86 ALA A CA 1
ATOM 702 C C . ALA A 1 86 ? 14.469 7.050 -31.857 1.00 79.38 86 ALA A C 1
ATOM 704 O O . ALA A 1 86 ? 14.782 6.231 -32.722 1.00 79.38 86 ALA A O 1
ATOM 705 N N . GLU A 1 87 ? 14.544 8.367 -32.061 1.00 77.44 87 GLU A N 1
ATOM 706 C CA . GLU A 1 87 ? 15.028 8.974 -33.308 1.00 77.44 87 GLU A CA 1
ATOM 707 C C . GLU A 1 87 ? 16.493 8.613 -33.572 1.00 77.44 87 GLU A C 1
ATOM 709 O O . GLU A 1 87 ? 16.833 8.125 -34.652 1.00 77.44 87 GLU A O 1
ATOM 714 N N . LYS A 1 88 ? 17.364 8.770 -32.565 1.00 74.94 88 LYS A N 1
ATOM 715 C CA . LYS A 1 88 ? 18.775 8.368 -32.660 1.00 74.94 88 LYS A CA 1
ATOM 716 C C . LYS A 1 88 ? 18.880 6.881 -32.999 1.00 74.94 88 LYS A C 1
ATOM 718 O O . LYS A 1 88 ? 19.585 6.526 -33.936 1.00 74.94 88 LYS A O 1
ATOM 723 N N . TYR A 1 89 ? 18.127 6.024 -32.312 1.00 73.56 89 TYR A N 1
ATOM 724 C CA . TYR A 1 89 ? 18.145 4.576 -32.510 1.00 73.56 89 TYR A CA 1
ATOM 725 C C . TYR A 1 89 ? 17.699 4.154 -33.921 1.00 73.56 89 TYR A C 1
ATOM 727 O O . TYR A 1 89 ? 18.315 3.267 -34.508 1.00 73.56 89 TYR A O 1
ATOM 735 N N . GLN A 1 90 ? 16.686 4.806 -34.505 1.00 68.50 90 GLN A N 1
ATOM 736 C CA . GLN A 1 90 ? 16.229 4.529 -35.878 1.00 68.50 90 GLN A CA 1
ATOM 737 C C . GLN A 1 90 ? 17.267 4.884 -36.953 1.00 68.50 90 GLN A C 1
ATOM 739 O O . GLN A 1 90 ? 17.277 4.274 -38.023 1.00 68.50 90 GLN A O 1
ATOM 744 N N . HIS A 1 91 ? 18.146 5.846 -36.675 1.00 65.50 91 HIS A N 1
ATOM 745 C CA . HIS A 1 91 ? 19.177 6.311 -37.604 1.00 65.50 91 HIS A CA 1
ATOM 746 C C . HIS A 1 91 ? 20.559 5.663 -37.384 1.00 65.50 91 HIS A C 1
ATOM 748 O O . HIS A 1 91 ? 21.513 6.001 -38.087 1.00 65.50 91 HIS A O 1
ATOM 754 N N . MET A 1 92 ? 20.695 4.725 -36.440 1.00 62.38 92 MET A N 1
ATOM 755 C CA . MET A 1 92 ? 21.984 4.131 -36.066 1.00 62.38 92 MET A CA 1
ATOM 756 C C . MET A 1 92 ? 22.363 2.910 -36.913 1.00 62.38 92 MET A C 1
ATOM 758 O O . MET A 1 92 ? 21.733 1.859 -36.826 1.00 62.38 92 MET A O 1
ATOM 762 N N . ALA A 1 93 ? 23.464 3.037 -37.663 1.00 53.03 93 ALA A N 1
ATOM 763 C CA . ALA A 1 93 ? 24.086 1.954 -38.433 1.00 53.03 93 ALA A CA 1
ATOM 764 C C . ALA A 1 93 ? 25.379 1.369 -37.808 1.00 53.03 93 ALA A C 1
ATOM 766 O O . ALA A 1 93 ? 25.851 0.355 -38.306 1.00 53.03 93 ALA A O 1
ATOM 767 N N . ASP A 1 94 ? 25.942 1.940 -36.726 1.00 53.62 94 ASP A N 1
ATOM 768 C CA . ASP A 1 94 ? 27.270 1.551 -36.199 1.00 53.62 94 ASP A CA 1
ATOM 769 C C . ASP A 1 94 ? 27.377 1.407 -34.660 1.00 53.62 94 ASP A C 1
ATOM 771 O O . ASP A 1 94 ? 26.694 2.070 -33.875 1.00 53.62 94 ASP A O 1
ATOM 775 N N . GLU A 1 95 ? 28.329 0.564 -34.231 1.00 50.12 95 GLU A N 1
ATOM 776 C CA . GLU A 1 95 ? 28.621 0.132 -32.848 1.00 50.12 95 GLU A CA 1
ATOM 777 C C . GLU A 1 95 ? 29.067 1.229 -31.855 1.00 50.12 95 GLU A C 1
ATOM 779 O O . GLU A 1 95 ? 29.056 0.994 -30.643 1.00 50.12 95 GLU A O 1
ATOM 784 N N . ALA A 1 96 ? 29.517 2.396 -32.326 1.00 47.56 96 ALA A N 1
ATOM 785 C CA . ALA A 1 96 ? 30.279 3.350 -31.508 1.00 47.56 96 ALA A CA 1
ATOM 786 C C . ALA A 1 96 ? 29.423 4.316 -30.660 1.00 47.56 96 ALA A C 1
ATOM 788 O O . ALA A 1 96 ? 29.948 4.940 -29.740 1.00 47.56 96 ALA A O 1
ATOM 789 N N . GLN A 1 97 ? 28.116 4.432 -30.924 1.00 50.34 97 GLN A N 1
ATOM 790 C CA . GLN A 1 97 ? 27.231 5.416 -30.271 1.00 50.34 97 GLN A CA 1
ATOM 791 C C . GLN A 1 97 ? 26.122 4.801 -29.393 1.00 50.34 97 GLN A C 1
ATOM 793 O O . GLN A 1 97 ? 25.397 5.532 -28.725 1.00 50.34 97 GLN A O 1
ATOM 798 N N . GLN A 1 98 ? 26.022 3.467 -29.310 1.00 51.31 98 GLN A N 1
ATOM 799 C CA . GLN A 1 98 ? 24.914 2.719 -28.674 1.00 51.31 98 GLN A CA 1
ATOM 800 C C . GLN A 1 98 ? 24.713 2.925 -27.155 1.00 51.31 98 GLN A C 1
ATOM 802 O O . GLN A 1 98 ? 23.729 2.438 -26.607 1.00 51.31 98 GLN A O 1
ATOM 807 N N . LYS A 1 99 ? 25.593 3.663 -26.460 1.00 53.72 99 LYS A N 1
ATOM 808 C CA . LYS A 1 99 ? 25.431 4.018 -25.032 1.00 53.72 99 LYS A CA 1
ATOM 809 C C . LYS A 1 99 ? 25.157 5.502 -24.762 1.00 53.72 99 LYS A C 1
ATOM 811 O O . LYS A 1 99 ? 24.832 5.845 -23.628 1.00 53.72 99 LYS A O 1
ATOM 816 N N . GLY A 1 100 ? 25.283 6.379 -25.759 1.00 57.97 100 GLY A N 1
ATOM 817 C CA . GLY A 1 100 ? 25.119 7.824 -25.576 1.00 57.97 100 GLY A CA 1
ATOM 818 C C . GLY A 1 100 ? 23.646 8.220 -25.534 1.00 57.97 100 GLY A C 1
ATOM 819 O O . GLY A 1 100 ? 23.086 8.571 -26.565 1.00 57.97 100 GLY A O 1
ATOM 820 N N . GLY A 1 101 ? 23.012 8.114 -24.367 1.00 69.12 101 GLY A N 1
ATOM 821 C CA . GLY A 1 101 ? 21.637 8.580 -24.132 1.00 69.12 101 GLY A CA 1
ATOM 822 C C . GLY A 1 101 ? 20.665 7.508 -23.632 1.00 69.12 101 GLY A C 1
ATOM 823 O O . GLY A 1 101 ? 19.648 7.851 -23.035 1.00 69.12 101 GLY A O 1
ATOM 824 N N . LEU A 1 102 ? 20.986 6.212 -23.778 1.00 77.75 102 LEU A N 1
ATOM 825 C CA . LEU A 1 102 ? 20.163 5.140 -23.195 1.00 77.75 102 LEU A CA 1
ATOM 826 C C . LEU A 1 102 ? 20.139 5.240 -21.667 1.00 77.75 102 LEU A C 1
ATOM 828 O O . LEU A 1 102 ? 19.071 5.208 -21.074 1.00 77.75 102 LEU A O 1
ATOM 832 N N . GLY A 1 103 ? 21.303 5.410 -21.033 1.00 80.62 103 GLY A N 1
ATOM 833 C CA . GLY A 1 103 ? 21.383 5.537 -19.575 1.00 80.62 103 GLY A CA 1
ATOM 834 C C . GLY A 1 103 ? 20.605 6.744 -19.043 1.00 80.62 103 GLY A C 1
ATOM 835 O O . GLY A 1 103 ? 19.899 6.628 -18.051 1.00 80.62 103 GLY A O 1
ATOM 836 N N . GLU A 1 104 ? 20.675 7.883 -19.735 1.00 82.44 104 GLU A N 1
ATOM 837 C CA . GLU A 1 104 ? 19.922 9.096 -19.385 1.00 82.44 104 GLU A CA 1
ATOM 838 C C . GLU A 1 104 ? 18.411 8.879 -19.527 1.00 82.44 104 GLU A C 1
ATOM 840 O O . GLU A 1 104 ? 17.654 9.216 -18.619 1.00 82.44 104 GLU A O 1
ATOM 845 N N . THR A 1 105 ? 17.982 8.229 -20.613 1.00 84.12 105 THR A N 1
ATOM 846 C CA . THR A 1 105 ? 16.573 7.885 -20.853 1.00 84.12 105 THR A CA 1
ATOM 847 C C . THR A 1 105 ? 16.047 6.912 -19.800 1.00 84.12 105 THR A C 1
ATOM 849 O O . THR A 1 105 ? 14.987 7.141 -19.222 1.00 84.12 105 THR A O 1
ATOM 852 N N . LEU A 1 106 ? 16.798 5.845 -19.502 1.00 86.19 106 LEU A N 1
ATOM 853 C CA . LEU A 1 106 ? 16.433 4.875 -18.469 1.00 86.19 106 LEU A CA 1
ATOM 854 C C . LEU A 1 106 ? 16.336 5.550 -17.097 1.00 86.19 106 LEU A C 1
ATOM 856 O O . LEU A 1 106 ? 15.350 5.348 -16.398 1.00 86.19 106 LEU A O 1
ATOM 860 N N . ASN A 1 107 ? 17.297 6.407 -16.741 1.00 86.62 107 ASN A N 1
ATOM 861 C CA . ASN A 1 107 ? 17.273 7.144 -15.477 1.00 86.62 107 ASN A CA 1
ATOM 862 C C . ASN A 1 107 ? 16.068 8.090 -15.380 1.00 86.62 107 ASN A C 1
ATOM 864 O O . ASN A 1 107 ? 15.434 8.161 -14.327 1.00 86.62 107 ASN A O 1
ATOM 868 N N . ALA A 1 108 ? 15.725 8.796 -16.461 1.00 86.62 108 ALA A N 1
ATOM 869 C CA . ALA A 1 108 ? 14.555 9.671 -16.492 1.00 86.62 108 ALA A CA 1
ATOM 870 C C . ALA A 1 108 ? 13.252 8.873 -16.308 1.00 86.62 108 ALA A C 1
ATOM 872 O O . ALA A 1 108 ? 12.418 9.231 -15.476 1.00 86.62 108 ALA A O 1
ATOM 873 N N . LEU A 1 109 ? 13.109 7.744 -17.010 1.00 88.31 109 LEU A N 1
ATOM 874 C CA . LEU A 1 109 ? 11.947 6.859 -16.888 1.00 88.31 109 LEU A CA 1
ATOM 875 C C . LEU A 1 109 ? 11.840 6.215 -15.496 1.00 88.31 109 LEU A C 1
ATOM 877 O O . LEU A 1 109 ? 10.753 6.177 -14.923 1.00 88.31 109 LEU A O 1
ATOM 881 N N . MET A 1 110 ? 12.956 5.756 -14.926 1.00 88.06 110 MET A N 1
ATOM 882 C CA . MET A 1 110 ? 13.006 5.214 -13.563 1.00 88.06 110 MET A CA 1
ATOM 883 C C . MET A 1 110 ? 12.676 6.280 -12.512 1.00 88.06 110 MET A C 1
ATOM 885 O O . MET A 1 110 ? 11.978 5.993 -11.545 1.00 88.06 110 MET A O 1
ATOM 889 N N . SER A 1 111 ? 13.120 7.523 -12.710 1.00 88.50 111 SER A N 1
ATOM 890 C CA . SER A 1 111 ? 12.776 8.648 -11.832 1.00 88.50 111 SER A CA 1
ATOM 891 C C . SER A 1 111 ? 11.271 8.930 -11.835 1.00 88.50 111 SER A C 1
ATOM 893 O O . SER A 1 111 ? 10.661 9.077 -10.775 1.00 88.50 111 SER A O 1
ATOM 895 N N . VAL A 1 112 ? 10.640 8.937 -13.016 1.00 88.81 112 VAL A N 1
ATOM 896 C CA . VAL A 1 112 ? 9.179 9.069 -13.138 1.00 88.81 112 VAL A CA 1
ATOM 897 C C . VAL A 1 112 ? 8.463 7.902 -12.458 1.00 88.81 112 VAL A C 1
ATOM 899 O O . VAL A 1 112 ? 7.521 8.126 -11.698 1.00 88.81 112 VAL A O 1
ATOM 902 N N . GLN A 1 113 ? 8.926 6.672 -12.687 1.00 90.81 113 GLN A N 1
ATOM 903 C CA . GLN A 1 113 ? 8.369 5.476 -12.058 1.00 90.81 113 GLN A CA 1
ATOM 904 C C . GLN A 1 113 ? 8.418 5.566 -10.526 1.00 90.81 113 GLN A C 1
ATOM 906 O O . GLN A 1 113 ? 7.389 5.362 -9.885 1.00 90.81 113 GLN A O 1
ATOM 911 N N . SER A 1 114 ? 9.566 5.937 -9.952 1.00 89.81 114 SER A N 1
ATOM 912 C CA . SER A 1 114 ? 9.738 6.090 -8.501 1.00 89.81 114 SER A CA 1
ATOM 913 C C . SER A 1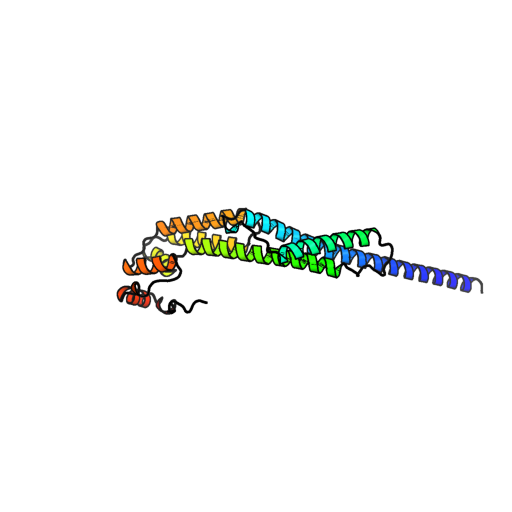 114 ? 8.772 7.122 -7.922 1.00 89.81 114 SER A C 1
ATOM 915 O O . SER A 1 114 ? 8.111 6.846 -6.929 1.00 89.81 114 SER A O 1
ATOM 917 N N . LYS A 1 115 ? 8.617 8.281 -8.575 1.00 88.44 115 LYS A N 1
ATOM 918 C CA . LYS A 1 115 ? 7.696 9.337 -8.117 1.00 88.44 115 LYS A CA 1
ATOM 919 C C . LYS A 1 115 ? 6.242 8.864 -8.061 1.00 88.44 115 LYS A C 1
ATOM 921 O O . LYS A 1 115 ? 5.516 9.195 -7.126 1.00 88.44 115 LYS A O 1
ATOM 926 N N . PHE A 1 116 ? 5.801 8.100 -9.061 1.00 89.06 116 PHE A N 1
ATOM 927 C CA . PHE A 1 116 ? 4.459 7.517 -9.039 1.00 89.06 116 PHE A CA 1
ATOM 928 C C . PHE A 1 116 ? 4.330 6.419 -7.984 1.00 89.06 116 PHE A C 1
ATOM 930 O O . PHE A 1 116 ? 3.313 6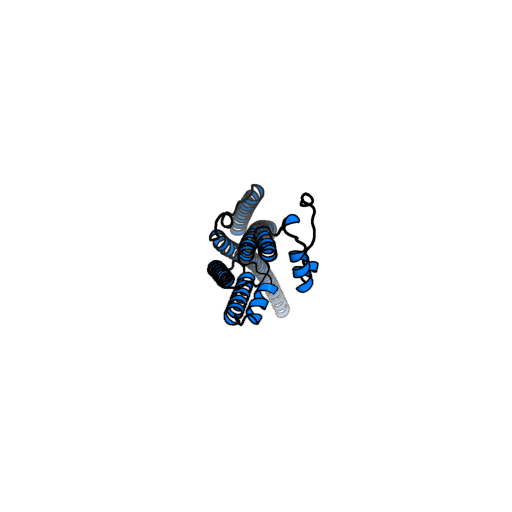.386 -7.295 1.00 89.06 116 PHE A O 1
ATOM 937 N N . ALA A 1 117 ? 5.343 5.564 -7.831 1.00 90.38 117 ALA A N 1
ATOM 938 C CA . ALA A 1 117 ? 5.359 4.532 -6.800 1.00 90.38 117 ALA A CA 1
ATOM 939 C C . ALA A 1 117 ? 5.229 5.139 -5.392 1.00 90.38 117 ALA A C 1
ATOM 941 O O . ALA A 1 117 ? 4.384 4.691 -4.624 1.00 90.38 117 ALA A O 1
ATOM 942 N N . ASP A 1 118 ? 5.958 6.218 -5.097 1.00 90.38 118 ASP A N 1
ATOM 943 C CA . ASP A 1 118 ? 5.895 6.905 -3.802 1.00 90.38 118 ASP A CA 1
ATOM 944 C C . ASP A 1 118 ? 4.492 7.466 -3.508 1.00 90.38 118 ASP A C 1
ATOM 946 O O . ASP A 1 118 ? 3.982 7.343 -2.392 1.00 90.38 118 ASP A O 1
ATOM 950 N N . LYS A 1 119 ? 3.823 8.055 -4.511 1.00 88.81 119 LYS A N 1
ATOM 951 C CA . LYS A 1 119 ? 2.439 8.541 -4.353 1.00 88.81 119 LYS A CA 1
ATOM 952 C C . LYS A 1 119 ? 1.439 7.411 -4.177 1.00 88.81 119 LYS A C 1
ATOM 954 O O . LYS A 1 119 ? 0.529 7.532 -3.361 1.00 88.81 119 LYS A O 1
ATOM 959 N N . ILE A 1 120 ? 1.582 6.340 -4.955 1.00 90.44 120 ILE A N 1
ATOM 960 C CA . ILE A 1 120 ? 0.736 5.152 -4.835 1.00 90.44 120 ILE A CA 1
ATOM 961 C C . ILE A 1 120 ? 0.846 4.602 -3.418 1.00 90.44 120 ILE A C 1
ATOM 963 O O . ILE A 1 120 ? -0.180 4.370 -2.783 1.00 90.44 120 ILE A O 1
ATOM 967 N N . ASP A 1 121 ? 2.070 4.458 -2.912 1.00 90.69 121 ASP A N 1
ATOM 968 C CA . ASP A 1 121 ? 2.310 3.914 -1.583 1.00 90.69 121 ASP A CA 1
ATOM 969 C C . ASP A 1 121 ? 1.762 4.855 -0.502 1.00 90.69 121 ASP A C 1
ATOM 971 O O . ASP A 1 121 ? 1.018 4.424 0.373 1.00 90.69 121 ASP A O 1
ATOM 975 N N . SER A 1 122 ? 1.995 6.167 -0.616 1.00 90.06 122 SER A N 1
ATOM 976 C CA . SER A 1 122 ? 1.439 7.153 0.320 1.00 90.06 122 SER A CA 1
ATOM 977 C C . SER A 1 122 ? -0.096 7.131 0.372 1.00 90.06 122 SER A C 1
ATOM 979 O O . SER A 1 122 ? -0.671 7.069 1.462 1.00 90.06 122 SER A O 1
ATOM 981 N N . ASN A 1 123 ? -0.770 7.122 -0.783 1.00 90.94 123 ASN A N 1
ATOM 982 C CA . ASN A 1 123 ? -2.233 7.074 -0.848 1.00 90.94 123 ASN A CA 1
ATOM 983 C C . ASN A 1 123 ? -2.775 5.731 -0.342 1.00 90.94 123 ASN A C 1
ATOM 985 O O . ASN A 1 123 ? -3.800 5.699 0.342 1.00 90.94 123 ASN A O 1
ATOM 989 N N . TRP A 1 124 ? -2.084 4.630 -0.646 1.00 92.75 124 TRP A N 1
ATOM 990 C CA . TRP A 1 124 ? -2.436 3.303 -0.157 1.00 92.75 124 TRP A CA 1
ATOM 991 C C . TRP A 1 124 ? -2.331 3.214 1.366 1.00 92.75 124 TRP A C 1
ATOM 993 O O . TRP A 1 124 ? -3.279 2.782 2.017 1.00 92.75 124 TRP A O 1
ATOM 1003 N N . GLN A 1 125 ? -1.226 3.678 1.954 1.00 91.50 125 GLN A N 1
ATOM 1004 C CA . GLN A 1 125 ? -1.055 3.695 3.408 1.00 91.50 125 GLN A CA 1
ATOM 1005 C C . GLN A 1 125 ? -2.104 4.579 4.089 1.00 91.50 125 GLN A C 1
ATOM 1007 O O . GLN A 1 125 ? -2.660 4.187 5.112 1.00 91.50 125 GLN A O 1
ATOM 1012 N N . ALA A 1 126 ? -2.432 5.737 3.507 1.00 90.38 126 ALA A N 1
ATOM 1013 C CA . ALA A 1 126 ? -3.493 6.599 4.024 1.00 90.38 126 ALA A CA 1
ATOM 1014 C C . ALA A 1 126 ? -4.869 5.909 3.996 1.00 90.38 126 ALA A C 1
ATOM 1016 O O . ALA A 1 126 ? -5.622 6.004 4.963 1.00 90.38 126 ALA A O 1
ATOM 1017 N N . PHE A 1 127 ? -5.177 5.174 2.925 1.00 92.19 127 PHE A N 1
ATOM 1018 C CA . PHE A 1 127 ? -6.405 4.384 2.815 1.00 92.19 127 PHE A CA 1
ATOM 1019 C C . PHE A 1 127 ? -6.472 3.258 3.851 1.00 92.19 127 PHE A C 1
ATOM 1021 O O . PHE A 1 127 ? -7.483 3.103 4.533 1.00 92.19 127 PHE A O 1
ATOM 1028 N N . ILE A 1 128 ? -5.393 2.487 3.996 1.00 92.31 128 ILE A N 1
ATOM 1029 C CA . ILE A 1 128 ? -5.315 1.413 4.989 1.00 92.31 128 ILE A CA 1
ATOM 1030 C C . ILE A 1 128 ? -5.472 1.971 6.401 1.00 92.31 128 ILE A C 1
ATOM 1032 O O . ILE A 1 128 ? -6.246 1.424 7.181 1.00 92.31 128 ILE A O 1
ATOM 1036 N N . HIS A 1 129 ? -4.790 3.074 6.710 1.00 90.12 129 HIS A N 1
ATOM 1037 C CA . HIS A 1 129 ? -4.898 3.733 8.005 1.00 90.12 129 HIS A CA 1
ATOM 1038 C C . HIS A 1 129 ? -6.334 4.198 8.289 1.00 90.12 129 HIS A C 1
ATOM 1040 O O . HIS A 1 129 ? -6.818 4.040 9.409 1.00 90.12 129 HIS A O 1
ATOM 1046 N N . ASP A 1 130 ? -7.033 4.752 7.292 1.00 88.75 130 ASP A N 1
ATOM 1047 C CA . ASP A 1 130 ? -8.440 5.138 7.438 1.00 88.75 130 ASP A CA 1
ATOM 1048 C C . ASP A 1 130 ? -9.315 3.930 7.807 1.00 88.75 130 ASP A C 1
ATOM 1050 O O . ASP A 1 130 ? -10.022 3.973 8.814 1.00 88.75 130 ASP A O 1
ATOM 1054 N N . LEU A 1 131 ? -9.187 2.810 7.087 1.00 90.19 131 LEU A N 1
ATOM 1055 C CA . LEU A 1 131 ? -9.922 1.581 7.410 1.00 90.19 131 LEU A CA 1
ATOM 1056 C C . LEU A 1 131 ? -9.561 1.035 8.799 1.00 90.19 131 LEU A C 1
ATOM 1058 O O . LEU A 1 131 ? -10.447 0.708 9.586 1.00 90.19 131 LEU A O 1
ATOM 1062 N N . GLU A 1 132 ? -8.272 0.962 9.137 1.00 89.31 132 GLU A N 1
ATOM 1063 C CA . GLU A 1 132 ? -7.807 0.492 10.448 1.00 89.31 132 GLU A CA 1
ATOM 1064 C C . GLU A 1 132 ? -8.346 1.352 11.598 1.00 89.31 132 GLU A C 1
ATOM 1066 O O . GLU A 1 132 ? -8.709 0.813 12.644 1.00 89.31 132 GLU A O 1
ATOM 1071 N N . SER A 1 133 ? -8.479 2.665 11.397 1.00 85.31 133 SER A N 1
ATOM 1072 C CA . SER A 1 133 ? -9.061 3.556 12.404 1.00 85.31 133 SER A CA 1
ATOM 1073 C C . SER A 1 133 ? -10.549 3.276 12.658 1.00 85.31 133 SER A C 1
ATOM 1075 O O . SER A 1 133 ? -10.998 3.310 13.805 1.00 85.31 133 SER A O 1
ATOM 1077 N N . GLN A 1 134 ? -11.311 2.915 11.619 1.00 84.12 134 GLN A N 1
ATOM 1078 C CA . GLN A 1 134 ? -12.746 2.621 11.731 1.00 84.12 134 GLN A CA 1
ATOM 1079 C C . GLN A 1 134 ? -13.009 1.333 12.523 1.00 84.12 134 GLN A C 1
ATOM 1081 O O . GLN A 1 134 ? -13.919 1.270 13.357 1.00 84.12 134 GLN A O 1
ATOM 1086 N N . GLN A 1 135 ? -12.183 0.311 12.300 1.00 83.44 135 GLN A N 1
ATOM 1087 C CA . GLN A 1 135 ? -12.298 -0.982 12.977 1.00 83.44 135 GLN A CA 1
ATOM 1088 C C . GLN A 1 135 ? -11.516 -1.078 14.300 1.00 83.44 135 GLN A C 1
ATOM 1090 O O . GLN A 1 135 ? -11.572 -2.117 14.949 1.00 83.44 135 GLN A O 1
ATOM 1095 N N . MET A 1 136 ? -10.816 -0.025 14.742 1.00 81.06 136 MET A N 1
ATOM 1096 C CA . MET A 1 136 ? -9.955 -0.069 15.931 1.00 81.06 136 MET A CA 1
ATOM 1097 C C . MET A 1 136 ? -10.687 -0.646 17.157 1.00 81.06 136 MET A C 1
ATOM 1099 O O . MET A 1 136 ? -11.726 -0.135 17.591 1.00 81.06 136 MET A O 1
ATOM 1103 N N . LEU A 1 137 ? -10.153 -1.737 17.707 1.00 82.88 137 LEU A N 1
ATOM 1104 C CA . LEU A 1 137 ? -10.694 -2.443 18.863 1.00 82.88 137 LEU A CA 1
ATOM 1105 C C . LEU A 1 137 ? -9.544 -2.951 19.730 1.00 82.88 137 LEU A C 1
ATOM 1107 O O . LEU A 1 137 ? -8.676 -3.682 19.259 1.00 82.88 137 LEU A O 1
ATOM 1111 N N . GLU A 1 138 ? -9.570 -2.604 21.013 1.00 81.62 138 GLU A N 1
ATOM 1112 C CA . GLU A 1 138 ? -8.562 -3.083 21.956 1.00 81.62 138 GLU A CA 1
ATOM 1113 C C . GLU A 1 138 ? -8.689 -4.585 22.193 1.00 81.62 138 GLU A C 1
ATOM 1115 O O . GLU A 1 138 ? -9.783 -5.116 22.417 1.00 81.62 138 GLU A O 1
ATOM 1120 N N . THR A 1 139 ? -7.545 -5.267 22.247 1.00 81.62 139 THR A N 1
ATOM 1121 C CA . THR A 1 139 ? -7.471 -6.718 22.463 1.00 81.62 139 THR A CA 1
ATOM 1122 C C . THR A 1 139 ? -8.223 -7.155 23.719 1.00 81.62 139 THR A C 1
ATOM 1124 O O . THR A 1 139 ? -8.858 -8.204 23.719 1.00 81.62 139 THR A O 1
ATOM 1127 N N . VAL A 1 140 ? -8.219 -6.339 24.779 1.00 78.44 140 VAL A N 1
ATOM 1128 C CA . VAL A 1 140 ? -8.936 -6.643 26.028 1.00 78.44 140 VAL A CA 1
ATOM 1129 C C . VAL A 1 140 ? -10.448 -6.745 25.812 1.00 78.44 140 VAL A C 1
ATOM 1131 O O . VAL A 1 140 ? -11.081 -7.637 26.376 1.00 78.44 140 VAL A O 1
ATOM 1134 N N . PHE A 1 141 ? -11.033 -5.894 24.965 1.00 83.50 141 PHE A N 1
ATOM 1135 C CA . PHE A 1 141 ? -12.461 -5.955 24.647 1.00 83.50 141 PHE A CA 1
ATOM 1136 C C . PHE A 1 141 ? -12.810 -7.133 23.740 1.00 83.50 141 PHE A C 1
ATOM 1138 O O . PHE A 1 141 ? -13.874 -7.736 23.898 1.00 83.50 141 PHE A O 1
ATOM 1145 N N . LEU A 1 142 ? -11.903 -7.497 22.832 1.00 85.44 142 LEU A N 1
ATOM 1146 C CA . LEU A 1 142 ? -12.064 -8.686 22.004 1.00 85.44 142 LEU A CA 1
ATOM 1147 C C . LEU A 1 142 ? -12.004 -9.962 22.861 1.00 85.44 142 LEU A C 1
ATOM 1149 O O . LEU A 1 142 ? -12.920 -10.781 22.816 1.00 85.44 142 LEU A O 1
ATOM 1153 N N . GLU A 1 143 ? -10.979 -10.118 23.702 1.00 84.44 143 GLU A N 1
ATOM 1154 C CA . GLU A 1 143 ? -10.828 -11.280 24.592 1.00 84.44 143 GLU A CA 1
ATOM 1155 C C . GLU A 1 143 ? -11.952 -11.362 25.640 1.00 84.44 143 GLU A C 1
ATOM 1157 O O . GLU A 1 143 ? -12.370 -12.457 26.028 1.00 84.44 143 GLU A O 1
ATOM 1162 N N . GLN A 1 144 ? -12.528 -10.224 26.043 1.00 83.62 144 GLN A N 1
ATOM 1163 C CA . GLN A 1 144 ? -13.713 -10.201 26.899 1.00 83.62 144 GLN A CA 1
ATOM 1164 C C . GLN A 1 144 ? -14.890 -10.971 26.275 1.00 83.62 144 GLN A C 1
ATOM 1166 O O . GLN A 1 144 ? -15.572 -11.702 26.998 1.00 83.62 144 GLN A O 1
ATOM 1171 N N . GLN A 1 145 ? -15.084 -10.920 24.952 1.00 82.88 145 GLN A N 1
ATOM 1172 C CA . GLN A 1 145 ? -16.179 -11.639 24.285 1.00 82.88 145 GLN A CA 1
ATOM 1173 C C . GLN A 1 145 ? -16.107 -13.155 24.516 1.00 82.88 145 GLN A C 1
ATOM 1175 O O . GLN A 1 145 ? -17.131 -13.810 24.715 1.00 82.88 145 GLN A O 1
ATOM 1180 N N . LYS A 1 146 ? -14.893 -13.714 24.586 1.00 84.50 146 LYS A N 1
ATOM 1181 C CA . LYS A 1 146 ? -14.661 -15.130 24.902 1.00 84.50 146 LYS A CA 1
ATOM 1182 C C . LYS A 1 146 ? -15.160 -15.483 26.304 1.00 84.50 146 LYS A C 1
ATOM 1184 O O . LYS A 1 146 ? -15.832 -16.494 26.495 1.00 84.50 146 LYS A O 1
ATOM 1189 N N . THR A 1 147 ? -14.878 -14.620 27.281 1.00 80.19 147 THR A N 1
ATOM 1190 C CA . THR A 1 147 ? -15.304 -14.813 28.679 1.00 80.19 147 THR A CA 1
ATOM 1191 C C . THR A 1 147 ? -16.811 -14.640 28.875 1.00 80.19 147 THR A C 1
ATOM 1193 O O . THR A 1 147 ? -17.389 -15.258 29.765 1.00 80.19 147 THR A O 1
ATOM 1196 N N . LEU A 1 148 ? -17.461 -13.862 28.004 1.00 77.88 148 LEU A N 1
ATOM 1197 C CA . LEU A 1 148 ? -18.917 -13.692 27.955 1.00 77.88 148 LEU A CA 1
ATOM 1198 C C . LEU A 1 148 ? -19.644 -14.828 27.216 1.00 77.88 148 LEU A C 1
ATOM 1200 O O . LEU A 1 148 ? -20.868 -14.812 27.123 1.00 77.88 148 LEU A O 1
ATOM 1204 N N . GLY A 1 149 ? -18.918 -15.818 26.687 1.00 80.44 149 GLY A N 1
ATOM 1205 C CA . GLY A 1 149 ? -19.493 -16.918 25.910 1.00 80.44 149 GLY A CA 1
ATOM 1206 C C . GLY A 1 149 ? -19.830 -16.551 24.460 1.00 80.44 149 GLY A C 1
ATOM 1207 O O . GLY A 1 149 ? -20.304 -17.405 23.710 1.00 80.44 149 GLY A O 1
ATOM 1208 N N . LEU A 1 150 ? -19.515 -15.329 24.019 1.00 86.06 150 LEU A N 1
ATOM 1209 C CA . LEU A 1 150 ? -19.705 -14.831 22.652 1.00 86.06 150 LEU A CA 1
ATOM 1210 C C . LEU A 1 150 ? -18.559 -15.278 21.724 1.00 86.06 150 LEU A C 1
ATOM 1212 O O . LEU A 1 150 ? -18.049 -14.519 20.901 1.00 86.06 150 LEU A O 1
ATOM 1216 N N . ASN A 1 151 ? -18.167 -16.553 21.829 1.00 86.44 151 ASN A N 1
ATOM 1217 C CA . ASN A 1 151 ? -17.050 -17.146 21.081 1.00 86.44 151 ASN A CA 1
ATOM 1218 C C . ASN A 1 151 ? -17.218 -17.030 19.561 1.00 86.44 151 ASN A C 1
ATOM 1220 O O . ASN A 1 151 ? -16.236 -16.940 18.830 1.00 86.44 151 ASN A O 1
ATOM 1224 N N . ARG A 1 152 ? -18.467 -17.031 19.083 1.00 88.81 152 ARG A N 1
ATOM 1225 C CA . ARG A 1 152 ? -18.777 -16.863 17.663 1.00 88.81 152 ARG A CA 1
ATOM 1226 C C . ARG A 1 152 ? -18.334 -15.491 17.152 1.00 88.81 152 ARG A C 1
ATOM 1228 O O . ARG A 1 152 ? -17.593 -15.442 16.180 1.00 88.81 152 ARG A O 1
ATOM 1235 N N . ILE A 1 153 ? -18.718 -14.417 17.846 1.00 88.19 153 ILE A N 1
ATOM 1236 C CA . ILE A 1 153 ? -18.362 -13.037 17.475 1.00 88.19 153 ILE A CA 1
ATOM 1237 C C . ILE A 1 153 ? -16.842 -12.851 17.535 1.00 88.19 153 ILE A C 1
ATOM 1239 O O . ILE A 1 153 ? -16.255 -12.276 16.625 1.00 88.19 153 ILE A O 1
ATOM 1243 N N . TYR A 1 154 ? -16.193 -13.409 18.563 1.00 89.56 154 TYR A N 1
ATOM 1244 C CA . TYR A 1 154 ? -14.733 -13.415 18.678 1.00 89.56 154 TYR A CA 1
ATOM 1245 C C . TYR A 1 154 ? -14.046 -14.068 17.466 1.00 89.56 154 TYR A C 1
ATOM 1247 O O . TYR A 1 154 ? -13.155 -13.472 16.859 1.00 89.56 154 TYR A O 1
ATOM 1255 N N . ASN A 1 155 ? -14.461 -15.287 17.103 1.00 90.31 155 ASN A N 1
ATOM 1256 C CA . ASN A 1 155 ? -13.855 -16.041 16.003 1.00 90.31 155 ASN A CA 1
ATOM 1257 C C . ASN A 1 155 ? -14.119 -15.383 14.642 1.00 90.31 155 ASN A C 1
ATOM 1259 O O . ASN A 1 155 ? -13.216 -15.330 13.808 1.00 90.31 155 ASN A O 1
ATOM 1263 N N . GLU A 1 156 ? -15.336 -14.878 14.420 1.00 91.94 156 GLU A N 1
ATOM 1264 C CA . GLU A 1 156 ? -15.702 -14.158 13.195 1.00 91.94 156 GLU A CA 1
ATOM 1265 C C . GLU A 1 156 ? -14.864 -12.879 13.053 1.00 91.94 156 GLU A C 1
ATOM 1267 O O . GLU A 1 156 ? -14.280 -12.655 11.994 1.00 91.94 156 GLU A O 1
ATOM 1272 N N . TYR A 1 157 ? -14.687 -12.112 14.136 1.00 91.75 157 TYR A N 1
ATOM 1273 C CA . TYR A 1 157 ? -13.867 -10.896 14.123 1.00 91.75 157 TYR A CA 1
ATOM 1274 C C . TYR A 1 157 ? -12.395 -11.200 13.827 1.00 91.75 157 TYR A C 1
ATOM 1276 O O . TYR A 1 157 ? -11.791 -10.568 12.965 1.00 91.75 157 TYR A O 1
ATOM 1284 N N . ARG A 1 158 ? -11.813 -12.208 14.496 1.00 91.69 158 ARG A N 1
ATOM 1285 C CA . ARG A 1 158 ? -10.435 -12.669 14.236 1.00 91.69 158 ARG A CA 1
ATOM 1286 C C . ARG A 1 158 ? -10.244 -13.092 12.780 1.00 91.69 158 ARG A C 1
ATOM 1288 O O . ARG A 1 158 ? -9.265 -12.703 12.159 1.00 91.69 158 ARG A O 1
ATOM 1295 N N . THR A 1 159 ? -11.197 -13.844 12.231 1.00 94.19 159 THR A N 1
ATOM 1296 C CA . THR A 1 159 ? -11.136 -14.319 10.842 1.00 94.19 159 THR A CA 1
ATOM 1297 C C . THR A 1 159 ? -11.193 -13.156 9.850 1.00 94.19 159 THR A C 1
ATOM 1299 O O . THR A 1 159 ? -10.417 -13.131 8.895 1.00 94.19 159 THR A O 1
ATOM 1302 N N . ALA A 1 160 ? -12.077 -12.180 10.081 1.00 93.38 160 ALA A N 1
ATOM 1303 C CA . ALA A 1 160 ? -12.162 -10.976 9.257 1.00 93.38 160 ALA A CA 1
ATOM 1304 C C . ALA A 1 160 ? -10.876 -10.134 9.349 1.00 93.38 160 ALA A C 1
ATOM 1306 O O . ALA A 1 160 ? -10.366 -9.689 8.323 1.00 93.38 160 ALA A O 1
ATOM 1307 N N . LEU A 1 161 ? -10.294 -10.000 10.546 1.00 92.12 161 LEU A N 1
ATOM 1308 C CA . LEU A 1 161 ? -9.032 -9.288 10.763 1.00 92.12 161 LEU A CA 1
ATOM 1309 C C . LEU A 1 161 ? -7.848 -9.968 10.062 1.00 92.12 161 LEU A C 1
ATOM 1311 O O . LEU A 1 161 ? -7.024 -9.298 9.437 1.00 92.12 161 LEU A O 1
ATOM 1315 N N . ASP A 1 162 ? -7.764 -11.295 10.123 1.00 93.12 162 ASP A N 1
ATOM 1316 C CA . ASP A 1 162 ? -6.736 -12.061 9.413 1.00 93.12 162 ASP A CA 1
ATOM 1317 C C . ASP A 1 162 ? -6.903 -11.925 7.890 1.00 93.12 162 ASP A C 1
ATOM 1319 O O . ASP A 1 162 ? -5.925 -11.706 7.167 1.00 93.12 162 ASP A O 1
ATOM 1323 N N . GLY A 1 163 ? -8.147 -11.971 7.398 1.00 93.69 163 GLY A N 1
ATOM 1324 C CA . GLY A 1 163 ? -8.485 -11.718 5.996 1.00 93.69 163 GLY A CA 1
ATOM 1325 C C . GLY A 1 163 ? -8.089 -10.312 5.538 1.00 93.69 163 GLY A C 1
ATOM 1326 O O . GLY A 1 163 ? -7.452 -10.159 4.492 1.00 93.69 163 GLY A O 1
ATOM 1327 N N . PHE A 1 164 ? -8.390 -9.298 6.350 1.00 93.88 164 PHE A N 1
ATOM 1328 C CA . PHE A 1 164 ? -7.993 -7.910 6.127 1.00 93.88 164 PHE A CA 1
ATOM 1329 C C . PHE A 1 164 ? -6.468 -7.769 6.046 1.00 93.88 164 PHE A C 1
ATOM 1331 O O . PHE A 1 164 ? -5.946 -7.219 5.075 1.00 93.88 164 PHE A O 1
ATOM 1338 N N . ASN A 1 165 ? -5.736 -8.327 7.015 1.00 92.31 165 ASN A N 1
ATOM 1339 C CA . ASN A 1 165 ? -4.273 -8.278 7.042 1.00 92.31 165 ASN A CA 1
ATOM 1340 C C . ASN A 1 165 ? -3.644 -8.976 5.831 1.00 92.31 165 ASN A C 1
ATOM 1342 O O . ASN A 1 165 ? -2.663 -8.478 5.277 1.00 92.31 165 ASN A O 1
ATOM 1346 N N . HIS A 1 166 ? -4.226 -10.088 5.379 1.00 92.50 166 HIS A N 1
ATOM 1347 C CA . HIS A 1 166 ? -3.771 -10.762 4.169 1.00 92.50 166 HIS A CA 1
ATOM 1348 C C . HIS A 1 166 ? -3.973 -9.895 2.918 1.00 92.50 166 HIS A C 1
ATOM 1350 O O . HIS A 1 166 ? -3.050 -9.763 2.118 1.00 92.50 166 HIS A O 1
ATOM 1356 N N . GLN A 1 167 ? -5.143 -9.260 2.760 1.00 91.75 167 GLN A N 1
ATOM 1357 C CA . GLN A 1 167 ? -5.390 -8.347 1.635 1.00 91.75 167 GLN A CA 1
ATOM 1358 C C . GLN A 1 167 ? -4.468 -7.124 1.676 1.00 91.75 167 GLN A C 1
ATOM 1360 O O . GLN A 1 167 ? -3.935 -6.729 0.642 1.00 91.75 167 GLN A O 1
ATOM 1365 N N . LYS A 1 168 ? -4.210 -6.569 2.867 1.00 90.75 168 LYS A N 1
ATOM 1366 C CA . LYS A 1 168 ? -3.286 -5.444 3.064 1.00 90.75 168 LYS A CA 1
ATOM 1367 C C . LYS A 1 168 ? -1.886 -5.751 2.523 1.00 90.75 168 LYS A C 1
ATOM 1369 O O . LYS A 1 168 ? -1.294 -4.902 1.863 1.00 90.75 168 LYS A O 1
ATOM 1374 N N . MET A 1 169 ? -1.377 -6.966 2.747 1.00 89.56 169 MET A N 1
ATOM 1375 C CA . MET A 1 169 ? -0.055 -7.392 2.260 1.00 89.56 169 MET A CA 1
ATOM 1376 C C . MET A 1 169 ? 0.040 -7.515 0.733 1.00 89.56 169 MET A C 1
ATOM 1378 O O . MET A 1 169 ? 1.145 -7.510 0.199 1.00 89.56 169 MET A O 1
ATOM 1382 N N . MET A 1 170 ? -1.086 -7.626 0.020 1.00 86.88 170 MET A N 1
ATOM 1383 C CA . MET A 1 170 ? -1.091 -7.716 -1.445 1.00 86.88 170 MET A CA 1
ATOM 1384 C C . MET A 1 170 ? -0.890 -6.357 -2.135 1.00 86.88 170 MET A C 1
ATOM 1386 O O . MET A 1 170 ? -0.595 -6.330 -3.329 1.00 86.88 170 MET A O 1
ATOM 1390 N N . GLY A 1 171 ? -1.052 -5.243 -1.411 1.00 88.31 171 GLY A N 1
ATOM 1391 C CA . GLY A 1 171 ? -0.948 -3.890 -1.962 1.00 88.31 171 GLY A CA 1
ATOM 1392 C C . GLY A 1 171 ? -2.038 -3.552 -2.996 1.00 88.31 171 GLY A C 1
ATOM 1393 O O . GLY A 1 171 ? -3.000 -4.309 -3.173 1.00 88.31 171 GLY A O 1
ATOM 1394 N N . PRO A 1 172 ? -1.894 -2.432 -3.727 1.00 90.12 172 PRO A N 1
ATOM 1395 C CA . PRO A 1 172 ? -2.842 -1.994 -4.754 1.00 90.12 172 PRO A CA 1
ATOM 1396 C C . PRO A 1 172 ? -2.694 -2.790 -6.067 1.00 90.12 172 PRO A C 1
ATOM 1398 O O . PRO A 1 172 ? -2.670 -2.227 -7.156 1.00 90.12 172 PRO A O 1
ATOM 1401 N N . ALA A 1 173 ? -2.581 -4.119 -5.989 1.00 85.38 173 ALA A N 1
ATOM 1402 C CA . ALA A 1 173 ? -2.322 -4.975 -7.147 1.00 85.38 173 ALA A CA 1
ATOM 1403 C C . ALA A 1 173 ? -3.516 -5.071 -8.112 1.00 85.38 173 ALA A C 1
ATOM 1405 O O . ALA A 1 173 ? -3.337 -5.254 -9.315 1.00 85.38 173 ALA A O 1
ATOM 1406 N N . ASN A 1 174 ? -4.744 -5.007 -7.591 1.00 87.81 174 ASN A N 1
ATOM 1407 C CA . ASN A 1 174 ? -5.962 -5.014 -8.397 1.00 87.81 174 ASN A CA 1
ATOM 1408 C C . ASN A 1 174 ? -7.153 -4.404 -7.627 1.00 87.81 174 ASN A C 1
ATOM 1410 O O . ASN A 1 174 ? -7.138 -4.369 -6.393 1.00 87.81 174 ASN A O 1
ATOM 1414 N N . PRO A 1 175 ? -8.236 -4.006 -8.321 1.00 87.38 175 PRO A N 1
ATOM 1415 C CA . PRO A 1 175 ? -9.398 -3.384 -7.679 1.00 87.38 175 PRO A CA 1
ATOM 1416 C C . PRO A 1 175 ? -10.188 -4.293 -6.729 1.00 87.38 175 PRO A C 1
ATOM 1418 O O . PRO A 1 175 ? -10.952 -3.813 -5.891 1.00 87.38 175 PRO A O 1
ATOM 1421 N N . ILE A 1 176 ? -10.045 -5.617 -6.855 1.00 89.69 176 ILE A N 1
ATOM 1422 C CA . ILE A 1 176 ? -10.730 -6.575 -5.977 1.00 89.69 176 ILE A CA 1
ATOM 1423 C C . ILE A 1 176 ? -10.176 -6.457 -4.552 1.00 89.69 176 ILE A C 1
ATOM 1425 O O . ILE A 1 176 ? -10.942 -6.621 -3.603 1.00 89.69 176 ILE A O 1
ATOM 1429 N N . VAL A 1 177 ? -8.890 -6.117 -4.392 1.00 90.44 177 VAL A N 1
ATOM 1430 C CA . VAL A 1 177 ? -8.270 -5.900 -3.074 1.00 90.44 177 VAL A CA 1
ATOM 1431 C C . VAL A 1 177 ? -8.983 -4.778 -2.316 1.00 90.44 177 VAL A C 1
ATOM 1433 O O . VAL A 1 177 ? -9.358 -4.982 -1.165 1.00 90.44 177 VAL A O 1
ATOM 1436 N N . ILE A 1 178 ? -9.262 -3.640 -2.967 1.00 89.81 178 ILE A N 1
ATOM 1437 C CA . ILE A 1 178 ? -9.982 -2.509 -2.348 1.00 89.81 178 ILE A CA 1
ATOM 1438 C C . ILE A 1 178 ? -11.353 -2.960 -1.841 1.00 89.81 178 ILE A C 1
ATOM 1440 O O . ILE A 1 178 ? -11.682 -2.751 -0.675 1.00 89.81 178 ILE A O 1
ATOM 1444 N N . LYS A 1 179 ? -12.132 -3.632 -2.700 1.00 90.38 179 LYS A N 1
ATOM 1445 C CA . LYS A 1 179 ? -13.476 -4.107 -2.340 1.00 90.38 179 LYS A CA 1
ATOM 1446 C C . LYS A 1 179 ? -13.446 -5.071 -1.159 1.00 90.38 179 LYS A C 1
ATOM 1448 O O . LYS A 1 179 ? -14.283 -4.968 -0.272 1.00 90.38 179 LYS A O 1
ATOM 1453 N N . LYS A 1 180 ? -12.481 -5.996 -1.132 1.00 92.75 180 LYS A N 1
ATOM 1454 C CA . LYS A 1 180 ? -12.330 -6.946 -0.023 1.00 92.75 180 LYS A CA 1
ATOM 1455 C C . LYS A 1 180 ? -11.902 -6.266 1.273 1.00 92.75 180 LYS A C 1
ATOM 1457 O O . LYS A 1 180 ? -12.416 -6.623 2.323 1.00 92.75 180 LYS A O 1
ATOM 1462 N N . LEU A 1 181 ? -10.983 -5.301 1.215 1.00 93.69 181 LEU A N 1
ATOM 1463 C CA . LEU A 1 181 ? -10.566 -4.536 2.393 1.00 93.69 181 LEU A CA 1
ATOM 1464 C C . LEU A 1 181 ? -11.738 -3.769 3.006 1.00 93.69 181 LEU A C 1
ATOM 1466 O O . LEU A 1 181 ? -11.931 -3.834 4.217 1.00 93.69 181 LEU A O 1
ATOM 1470 N N . GLN A 1 182 ? -12.542 -3.105 2.172 1.00 91.56 182 GLN A N 1
ATOM 1471 C CA . GLN A 1 182 ? -13.765 -2.432 2.611 1.00 91.56 182 GLN A CA 1
ATOM 1472 C C . GLN A 1 182 ? -14.760 -3.427 3.207 1.00 91.56 182 GLN A C 1
ATOM 1474 O O . GLN A 1 182 ? -15.223 -3.214 4.317 1.00 91.56 182 GLN A O 1
ATOM 1479 N N . GLN A 1 183 ? -15.003 -4.556 2.533 1.00 94.00 183 GLN A N 1
ATOM 1480 C CA . GLN A 1 183 ? -15.903 -5.591 3.038 1.00 94.00 183 GLN A CA 1
ATOM 1481 C C . GLN A 1 183 ? -15.468 -6.116 4.414 1.00 94.00 183 GLN A C 1
ATOM 1483 O O . GLN A 1 183 ? -16.290 -6.184 5.321 1.00 94.00 183 GLN A O 1
ATOM 1488 N N . TYR A 1 184 ? -14.189 -6.463 4.598 1.00 94.06 184 TYR A N 1
ATOM 1489 C CA . TYR A 1 184 ? -13.704 -6.910 5.905 1.00 94.06 184 TYR A CA 1
ATOM 1490 C C . TYR A 1 184 ? -13.813 -5.805 6.958 1.00 94.06 184 TYR A C 1
ATOM 1492 O O . TYR A 1 184 ? -14.153 -6.094 8.101 1.00 94.06 184 TYR A O 1
ATOM 1500 N N . CYS A 1 185 ? -13.550 -4.548 6.592 1.00 92.75 185 CYS A N 1
ATOM 1501 C CA . CYS A 1 185 ? -13.734 -3.412 7.491 1.00 92.75 185 CYS A CA 1
ATOM 1502 C C . CYS A 1 185 ? -15.198 -3.286 7.939 1.00 92.75 185 CYS A C 1
ATOM 1504 O O . CYS A 1 185 ? -15.460 -3.223 9.138 1.00 92.75 185 CYS A O 1
ATOM 1506 N N . ASP A 1 186 ? -16.145 -3.338 7.002 1.00 92.56 186 ASP A N 1
ATOM 1507 C CA . ASP A 1 186 ? -17.582 -3.283 7.282 1.00 92.56 186 ASP A CA 1
ATOM 1508 C C . ASP A 1 186 ? -18.025 -4.454 8.174 1.00 92.56 186 ASP A C 1
ATOM 1510 O O . ASP A 1 186 ? -18.724 -4.250 9.169 1.00 92.56 186 ASP A O 1
ATOM 1514 N N . GLU A 1 187 ? -17.561 -5.674 7.876 1.00 92.75 187 GLU A N 1
ATOM 1515 C CA . GLU A 1 187 ? -17.810 -6.869 8.692 1.00 92.75 187 GLU A CA 1
ATOM 1516 C C . GLU A 1 187 ? -17.277 -6.695 10.125 1.00 92.75 187 GLU A C 1
ATOM 1518 O O . GLU A 1 187 ? -17.975 -7.000 11.094 1.00 92.75 187 GLU A O 1
ATOM 1523 N N . MET A 1 188 ? -16.061 -6.166 10.289 1.00 92.25 188 MET A N 1
ATOM 1524 C CA . MET A 1 188 ? -15.458 -5.926 11.605 1.00 92.25 188 MET A CA 1
ATOM 1525 C C . MET A 1 188 ? -16.187 -4.829 12.386 1.00 92.25 188 MET A C 1
ATOM 1527 O O . MET A 1 188 ? -16.401 -4.984 13.591 1.00 92.25 188 MET A O 1
ATOM 1531 N N . VAL A 1 189 ? -16.633 -3.760 11.721 1.00 89.69 189 VAL A N 1
ATOM 1532 C CA . VAL A 1 189 ? -17.456 -2.703 12.330 1.00 89.69 189 VAL A CA 1
ATOM 1533 C C . VAL A 1 189 ? -18.816 -3.254 12.772 1.00 89.69 189 VAL A C 1
ATOM 1535 O O . VAL A 1 189 ? -19.257 -2.980 13.892 1.00 89.69 189 VAL A O 1
ATOM 1538 N N . GLU A 1 190 ? -19.466 -4.082 11.951 1.00 90.69 190 GLU A N 1
ATOM 1539 C CA . GLU A 1 190 ? -20.736 -4.725 12.301 1.00 90.69 190 GLU A CA 1
ATOM 1540 C C . GLU A 1 190 ? -20.575 -5.678 13.495 1.00 90.69 190 GLU A C 1
ATOM 1542 O O . GLU A 1 190 ? -21.375 -5.651 14.435 1.00 90.69 190 GLU A O 1
ATOM 1547 N N . LEU A 1 191 ? -19.523 -6.503 13.493 1.00 89.81 191 LEU A N 1
ATOM 1548 C CA . LEU A 1 191 ? -19.210 -7.413 14.594 1.00 89.81 191 LEU A CA 1
ATOM 1549 C C . LEU A 1 191 ? -18.918 -6.648 15.884 1.00 89.81 191 LEU A C 1
ATOM 1551 O O . LEU A 1 191 ? -19.445 -7.022 16.931 1.00 89.81 191 LEU A O 1
ATOM 1555 N N . LYS A 1 192 ? -18.159 -5.549 15.809 1.00 86.81 192 LYS A N 1
ATOM 1556 C CA . LYS A 1 192 ? -17.912 -4.638 16.935 1.00 86.81 192 LYS A CA 1
ATOM 1557 C C . LYS A 1 192 ? -19.216 -4.061 17.491 1.00 86.81 192 LYS A C 1
ATOM 1559 O O . LYS A 1 192 ? -19.373 -4.000 18.706 1.00 86.81 192 LYS A O 1
ATOM 1564 N N . GLY A 1 193 ? -20.179 -3.712 16.635 1.00 84.81 193 GLY A N 1
ATOM 1565 C CA . GLY A 1 193 ? -21.510 -3.254 17.054 1.00 84.81 193 GLY A CA 1
ATOM 1566 C C . GLY A 1 193 ? -22.352 -4.314 17.781 1.00 84.81 193 GLY A C 1
ATOM 1567 O O . GLY A 1 193 ? -23.273 -3.966 18.516 1.00 84.81 193 GLY A O 1
ATOM 1568 N N . LYS A 1 194 ? -22.033 -5.602 17.606 1.00 85.88 194 LYS A N 1
ATOM 1569 C CA . LYS A 1 194 ? -22.690 -6.734 18.282 1.00 85.88 194 LYS A CA 1
ATOM 1570 C C . LYS A 1 194 ? -21.967 -7.183 19.558 1.00 85.88 194 LYS A C 1
ATOM 1572 O O . LYS A 1 194 ? -22.466 -8.082 20.235 1.00 85.88 194 LYS A O 1
ATOM 1577 N N . MET A 1 195 ? -20.795 -6.622 19.867 1.00 86.44 195 MET A N 1
ATOM 1578 C CA . MET A 1 195 ? -20.027 -6.978 21.063 1.00 86.44 195 MET A CA 1
ATOM 1579 C C . MET A 1 195 ? -20.640 -6.372 22.325 1.00 86.44 195 MET A C 1
ATOM 1581 O O . MET A 1 195 ? -21.165 -5.261 22.308 1.00 86.44 195 MET A O 1
ATOM 1585 N N . ASP A 1 196 ? -20.527 -7.101 23.435 1.00 79.06 196 ASP A N 1
ATOM 1586 C CA . ASP A 1 196 ? -20.899 -6.598 24.756 1.00 79.06 196 ASP A CA 1
ATOM 1587 C C . ASP A 1 196 ? -19.639 -6.161 25.507 1.00 79.06 196 ASP A C 1
ATOM 1589 O O . ASP A 1 196 ? -18.751 -6.970 25.800 1.00 79.06 196 ASP A O 1
ATOM 1593 N N . PHE A 1 197 ? -19.544 -4.866 25.798 1.00 82.25 197 PHE A N 1
ATOM 1594 C CA . PHE A 1 197 ? -18.420 -4.289 26.523 1.00 82.25 197 PHE A CA 1
ATOM 1595 C C . PHE A 1 197 ? -18.785 -4.150 27.999 1.00 82.25 197 PHE A C 1
ATOM 1597 O O . PHE A 1 197 ? -19.343 -3.141 28.433 1.00 82.25 197 PHE A O 1
ATOM 1604 N N . LYS A 1 198 ? -18.418 -5.148 28.810 1.00 77.94 198 LYS A N 1
ATOM 1605 C CA . LYS A 1 198 ? -18.518 -5.033 30.272 1.00 77.94 198 LYS A CA 1
ATOM 1606 C C . LYS A 1 198 ? -17.379 -4.170 30.808 1.00 77.94 198 LYS A C 1
ATOM 1608 O O . LYS A 1 198 ? -16.394 -4.684 31.343 1.00 77.94 198 LYS A O 1
ATOM 1613 N N . ALA A 1 199 ? -17.526 -2.861 30.662 1.00 79.94 199 ALA A N 1
ATOM 1614 C CA . ALA A 1 199 ? -16.654 -1.858 31.252 1.00 79.94 199 ALA A CA 1
ATOM 1615 C C . ALA A 1 199 ? -17.481 -0.690 31.817 1.00 79.94 199 ALA A C 1
ATOM 1617 O O . ALA A 1 199 ? -18.599 -0.450 31.357 1.00 79.94 199 ALA A O 1
ATOM 1618 N N . PRO A 1 200 ? -16.961 0.033 32.826 1.00 84.75 200 PRO A N 1
ATOM 1619 C CA . PRO A 1 200 ? -17.583 1.263 33.304 1.00 84.75 200 PRO A CA 1
ATOM 1620 C C . PRO A 1 200 ? -17.795 2.266 32.163 1.00 84.75 200 PRO A C 1
ATOM 1622 O O . PRO A 1 200 ? -16.955 2.366 31.269 1.00 84.75 200 PRO A O 1
ATOM 1625 N N . ALA A 1 201 ? -18.872 3.055 32.220 1.00 85.38 201 ALA A N 1
ATOM 1626 C CA . ALA A 1 201 ? -19.174 4.055 31.190 1.00 85.38 201 ALA A CA 1
ATOM 1627 C C . ALA A 1 201 ? -18.000 5.024 30.954 1.00 85.38 201 ALA A C 1
ATOM 1629 O O . ALA A 1 201 ? -17.634 5.278 29.814 1.00 85.38 201 ALA A O 1
ATOM 1630 N N . CYS A 1 202 ? -17.319 5.454 32.022 1.00 84.94 202 CYS A N 1
ATOM 1631 C CA . CYS A 1 202 ? -16.138 6.316 31.933 1.00 84.94 202 CYS A CA 1
ATOM 1632 C C . CYS A 1 202 ? -14.959 5.675 31.169 1.00 84.94 202 CYS A C 1
ATOM 1634 O O . CYS A 1 202 ? -14.213 6.378 30.490 1.00 84.94 202 CYS A O 1
ATOM 1636 N N . VAL A 1 203 ? -14.807 4.346 31.230 1.00 84.62 203 VAL A N 1
ATOM 1637 C CA . VAL A 1 203 ? -13.799 3.598 30.458 1.00 84.62 203 VAL A CA 1
ATOM 1638 C C . VAL A 1 203 ? -14.196 3.537 28.985 1.00 84.62 203 VAL A C 1
ATOM 1640 O O . VAL A 1 203 ? -13.351 3.740 28.117 1.00 84.62 203 VAL A O 1
ATOM 1643 N N . LEU A 1 204 ? -15.479 3.311 28.692 1.00 84.50 204 LEU A N 1
ATOM 1644 C CA . LEU A 1 204 ? -15.988 3.323 27.319 1.00 84.50 204 LEU A CA 1
ATOM 1645 C C . LEU A 1 204 ? -15.821 4.702 26.673 1.00 84.50 204 LEU A C 1
ATOM 1647 O O . LEU A 1 204 ? -15.322 4.779 25.554 1.00 84.50 204 LEU A O 1
ATOM 1651 N N . ASP A 1 205 ? -16.134 5.777 27.398 1.00 85.56 205 ASP A N 1
ATOM 1652 C CA . ASP A 1 205 ? -15.958 7.157 26.933 1.00 85.56 205 ASP A CA 1
ATOM 1653 C C . ASP A 1 205 ? -14.480 7.475 26.647 1.00 85.56 205 ASP A C 1
ATOM 1655 O O . ASP A 1 205 ? -14.151 8.115 25.644 1.00 85.56 205 ASP A O 1
ATOM 1659 N N . PHE A 1 206 ? -13.567 6.990 27.499 1.00 86.62 206 PHE A N 1
ATOM 1660 C CA . PHE A 1 206 ? -12.124 7.118 27.292 1.00 86.62 206 PHE A CA 1
ATOM 1661 C C . PHE A 1 206 ? -11.670 6.435 25.993 1.00 86.62 206 PHE A C 1
ATOM 1663 O O . PHE A 1 206 ? -11.023 7.071 25.157 1.00 86.62 206 PHE A O 1
ATOM 1670 N N . PHE A 1 207 ? -12.049 5.171 25.779 1.00 82.88 207 PHE A N 1
ATOM 1671 C CA . PHE A 1 207 ? -11.689 4.442 24.559 1.00 82.88 207 PHE A CA 1
ATOM 1672 C C . PHE A 1 207 ? -12.410 4.965 23.315 1.00 82.88 207 PHE A C 1
ATOM 1674 O O . PHE A 1 207 ? -11.844 4.939 22.226 1.00 82.88 207 PHE A O 1
ATOM 1681 N N . GLN A 1 208 ? -13.619 5.505 23.450 1.00 83.25 208 GLN A N 1
ATOM 1682 C CA . GLN A 1 208 ? -14.309 6.169 22.349 1.00 83.25 208 GLN A CA 1
ATOM 1683 C C . GLN A 1 208 ? -13.564 7.437 21.910 1.00 83.25 208 GLN A C 1
ATOM 1685 O O . GLN A 1 208 ? -13.388 7.662 20.712 1.00 83.25 208 GLN A O 1
ATOM 169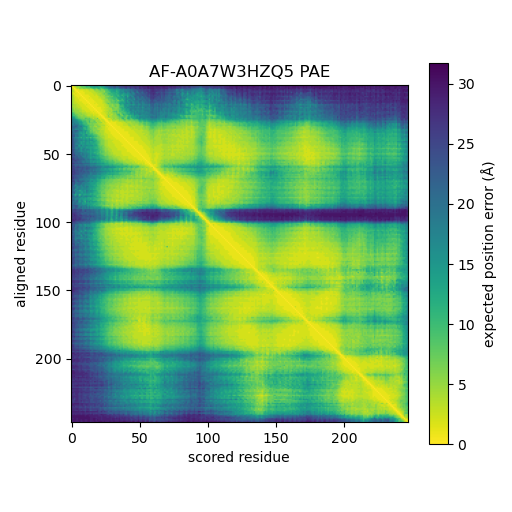0 N N . ALA A 1 209 ? -13.072 8.244 22.856 1.00 83.50 209 ALA A N 1
ATOM 1691 C CA . ALA A 1 209 ? -12.252 9.412 22.540 1.00 83.50 209 ALA A CA 1
ATOM 1692 C C . ALA A 1 209 ? -10.926 9.025 21.858 1.00 83.50 209 ALA A C 1
ATOM 1694 O O . ALA A 1 209 ? -10.513 9.686 20.897 1.00 83.50 209 ALA A O 1
ATOM 1695 N N . LEU A 1 210 ? -10.300 7.932 22.312 1.00 82.00 210 LEU A N 1
ATOM 1696 C CA . LEU A 1 210 ? -9.112 7.364 21.674 1.00 82.00 210 LEU A CA 1
ATOM 1697 C C . LEU A 1 210 ? -9.402 6.891 20.249 1.00 82.00 210 LEU A C 1
ATOM 1699 O O . LEU A 1 210 ? -8.714 7.339 19.343 1.00 82.00 210 LEU A O 1
ATOM 1703 N N . ASN A 1 211 ? -10.445 6.093 20.024 1.00 75.75 211 ASN A N 1
ATOM 1704 C CA . ASN A 1 211 ? -10.790 5.595 18.688 1.00 75.75 211 ASN A CA 1
ATOM 1705 C C . ASN A 1 211 ? -11.052 6.733 17.686 1.00 75.75 211 ASN A C 1
ATOM 1707 O O . ASN A 1 211 ? -10.696 6.627 16.520 1.00 75.75 211 ASN A O 1
ATOM 1711 N N . ASN A 1 212 ? -11.647 7.844 18.134 1.00 74.75 212 ASN A N 1
ATOM 1712 C CA . ASN A 1 212 ? -11.996 8.953 17.242 1.00 74.75 212 ASN A CA 1
ATOM 1713 C C . ASN A 1 212 ? -10.812 9.852 16.864 1.00 74.75 212 ASN A C 1
ATOM 1715 O O . ASN A 1 212 ? -10.870 10.545 15.851 1.00 74.75 212 ASN A O 1
ATOM 1719 N N . SER A 1 213 ? -9.782 9.951 17.708 1.00 71.19 213 SER A N 1
ATOM 1720 C CA . SER A 1 213 ? -8.737 10.973 17.524 1.00 71.19 213 SER A CA 1
ATOM 1721 C C . SER A 1 213 ? -7.324 10.535 17.904 1.00 71.19 213 SER A C 1
ATOM 1723 O O . SER A 1 213 ? -6.416 11.369 17.954 1.00 71.19 213 SER A O 1
ATOM 1725 N N . ASN A 1 214 ? -7.134 9.248 18.212 1.00 73.81 214 ASN A N 1
ATOM 1726 C CA . ASN A 1 214 ? -5.940 8.666 18.834 1.00 73.81 214 ASN A CA 1
ATOM 1727 C C . ASN A 1 214 ? -5.450 9.451 20.064 1.00 73.81 214 ASN A C 1
ATOM 1729 O O . ASN A 1 214 ? -4.272 9.419 20.424 1.00 73.81 214 ASN A O 1
ATOM 1733 N N . ARG A 1 215 ? -6.347 10.221 20.695 1.00 80.25 215 ARG A N 1
ATOM 1734 C CA . ARG A 1 215 ? -6.058 11.142 21.795 1.00 80.25 215 ARG A CA 1
ATOM 1735 C C . ARG A 1 215 ? -7.268 11.223 22.712 1.00 80.25 215 ARG A C 1
ATOM 1737 O O . ARG A 1 215 ? -8.366 11.545 22.282 1.00 80.25 215 ARG A O 1
ATOM 1744 N N . ALA A 1 216 ? -7.051 11.015 24.001 1.00 81.94 216 ALA A N 1
ATOM 1745 C CA . ALA A 1 216 ? -8.062 11.283 25.012 1.00 81.94 216 ALA A CA 1
ATOM 1746 C C . ALA A 1 216 ? -7.663 12.529 25.815 1.00 81.94 216 ALA A C 1
ATOM 1748 O O . ALA A 1 216 ? -6.496 12.673 26.197 1.00 81.94 216 ALA A O 1
ATOM 1749 N N . PRO A 1 217 ? -8.600 13.450 26.097 1.00 83.44 217 PRO A N 1
ATOM 1750 C CA . PRO A 1 217 ? -8.384 14.491 27.087 1.00 83.44 217 PRO A CA 1
ATOM 1751 C C . PRO A 1 217 ? -8.033 13.868 28.440 1.00 83.44 217 PRO A C 1
ATOM 1753 O O . PRO A 1 217 ? -8.676 12.912 28.869 1.00 83.44 217 PRO A O 1
ATOM 1756 N N . LEU A 1 218 ? -7.078 14.463 29.161 1.00 83.50 218 LEU A N 1
ATOM 1757 C CA . LEU A 1 218 ? -6.695 13.988 30.497 1.00 83.50 218 LEU A CA 1
ATOM 1758 C C . LEU A 1 218 ? -7.871 14.015 31.494 1.00 83.50 218 LEU A C 1
ATOM 1760 O O . LEU A 1 218 ? -7.846 13.321 32.500 1.00 83.50 218 LEU A O 1
ATOM 1764 N N . THR A 1 219 ? -8.917 14.791 31.199 1.00 86.62 219 THR A N 1
ATOM 1765 C CA . THR A 1 219 ? -10.165 14.839 31.972 1.00 86.62 219 THR A CA 1
ATOM 1766 C C . THR A 1 219 ? -10.959 13.533 31.930 1.00 86.62 219 THR A C 1
ATOM 1768 O O . THR A 1 219 ? -11.738 13.294 32.844 1.00 86.62 219 THR A O 1
ATOM 1771 N N . LEU A 1 220 ? -10.778 12.697 30.898 1.00 86.25 220 LEU A N 1
ATOM 1772 C CA . LEU A 1 220 ? -11.404 11.370 30.809 1.00 86.25 220 LEU A CA 1
ATOM 1773 C C . LEU A 1 220 ? -10.639 10.307 31.610 1.00 86.25 220 LEU A C 1
ATOM 1775 O O . LEU A 1 220 ? -11.153 9.216 31.826 1.00 86.25 220 LEU A O 1
ATOM 1779 N N . LEU A 1 221 ? -9.426 10.617 32.075 1.00 86.69 221 LEU A N 1
ATOM 1780 C CA . LEU A 1 221 ? -8.602 9.720 32.880 1.00 86.69 221 LEU A CA 1
ATOM 1781 C C . LEU A 1 221 ? -9.035 9.779 34.358 1.00 86.69 221 LEU A C 1
ATOM 1783 O O . LEU A 1 221 ? -8.303 10.262 35.224 1.00 86.69 221 LEU A O 1
ATOM 1787 N N . THR A 1 222 ? -10.263 9.347 34.645 1.00 89.38 222 THR A N 1
ATOM 1788 C CA . THR A 1 222 ? -10.802 9.326 36.014 1.00 89.38 222 THR A CA 1
ATOM 1789 C C . THR A 1 222 ? -10.084 8.273 36.875 1.00 89.38 222 THR A C 1
ATOM 1791 O O . THR A 1 222 ? -9.448 7.361 36.337 1.00 89.38 222 THR A O 1
ATOM 1794 N N . PRO A 1 223 ? -10.187 8.336 38.218 1.00 88.06 223 PRO A N 1
ATOM 1795 C CA . PRO A 1 223 ? -9.634 7.298 39.092 1.00 88.06 223 PRO A CA 1
ATOM 1796 C C . PRO A 1 223 ? -10.136 5.887 38.751 1.00 88.06 223 PRO A C 1
ATOM 1798 O O . PRO A 1 223 ? -9.387 4.921 38.857 1.00 88.06 223 PRO A O 1
ATOM 1801 N N . GLU A 1 224 ? -11.383 5.776 38.293 1.00 87.56 224 GLU A N 1
ATOM 1802 C CA . GLU A 1 224 ? -11.992 4.517 37.852 1.00 87.56 224 GLU A CA 1
ATOM 1803 C C . GLU A 1 224 ? -11.341 4.000 36.564 1.00 87.56 224 GLU A C 1
ATOM 1805 O O . GLU A 1 224 ? -11.017 2.817 36.478 1.00 87.56 224 GLU A O 1
ATOM 1810 N N . VAL A 1 225 ? -11.087 4.886 35.591 1.00 87.19 225 VAL A N 1
ATOM 1811 C CA . VAL A 1 225 ? -10.374 4.539 34.351 1.00 87.19 225 VAL A CA 1
ATOM 1812 C C . VAL A 1 225 ? -8.948 4.092 34.656 1.00 87.19 225 VAL A C 1
ATOM 1814 O O . VAL A 1 225 ? -8.509 3.072 34.135 1.00 87.19 225 VAL A O 1
ATOM 1817 N N . LEU A 1 226 ? -8.242 4.796 35.545 1.00 86.50 226 LEU A N 1
ATOM 1818 C CA . LEU A 1 226 ? -6.904 4.402 35.990 1.00 86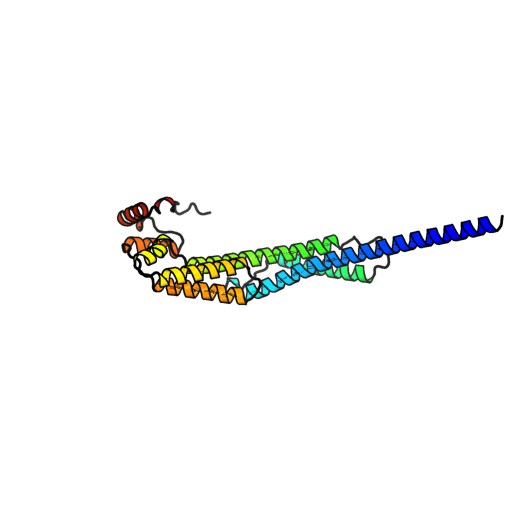.50 226 LEU A CA 1
ATOM 1819 C C . LEU A 1 226 ? -6.904 3.027 36.662 1.00 86.50 226 LEU A C 1
ATOM 1821 O O . LEU A 1 226 ? -6.096 2.183 36.286 1.00 86.50 226 LEU A O 1
ATOM 1825 N N . SER A 1 227 ? -7.825 2.783 37.601 1.00 87.88 227 SER A N 1
ATOM 1826 C CA . SER A 1 227 ? -7.945 1.482 38.273 1.00 87.88 227 SER A CA 1
ATOM 1827 C C . SER A 1 227 ? -8.194 0.365 37.266 1.00 87.88 227 SER A C 1
ATOM 1829 O O . SER A 1 227 ? -7.505 -0.651 37.288 1.00 87.88 227 SER A O 1
ATOM 1831 N N . TRP A 1 228 ? -9.121 0.579 36.328 1.00 89.00 228 TRP A N 1
ATOM 1832 C CA . TRP A 1 228 ? -9.445 -0.406 35.303 1.00 89.00 228 TRP A CA 1
ATOM 1833 C C . TRP A 1 228 ? -8.256 -0.684 34.371 1.00 89.00 228 TRP A C 1
ATOM 1835 O O . TRP A 1 228 ? -7.939 -1.841 34.103 1.00 89.00 228 TRP A O 1
ATOM 1845 N N . LEU A 1 229 ? -7.548 0.355 33.913 1.00 85.25 229 LEU A N 1
ATOM 1846 C CA . LEU A 1 229 ? -6.354 0.203 33.072 1.00 85.25 229 LEU A CA 1
ATOM 1847 C C . LEU A 1 229 ? -5.216 -0.518 33.805 1.00 85.25 229 LEU A C 1
ATOM 1849 O O . LEU A 1 229 ? -4.486 -1.288 33.181 1.00 85.25 229 LEU A O 1
ATOM 1853 N N . THR A 1 230 ? -5.058 -0.292 35.111 1.00 86.25 230 THR A N 1
ATOM 1854 C CA . THR A 1 230 ? -4.102 -1.029 35.946 1.00 86.25 230 THR A CA 1
ATOM 1855 C C . THR A 1 230 ? -4.514 -2.493 36.109 1.00 86.25 230 THR A C 1
ATOM 1857 O O . THR A 1 230 ? -3.685 -3.372 35.899 1.00 86.25 230 THR A O 1
ATOM 1860 N N . GLU A 1 231 ? -5.786 -2.771 36.407 1.00 87.06 231 GLU A N 1
ATOM 1861 C CA . GLU A 1 231 ? -6.325 -4.135 36.540 1.00 87.06 231 GLU A CA 1
ATOM 1862 C C . GLU A 1 231 ? -6.204 -4.960 35.254 1.00 87.06 231 GLU A C 1
ATOM 1864 O O . GLU A 1 231 ? -6.076 -6.183 35.308 1.00 87.06 231 GLU A O 1
ATOM 1869 N N . LYS A 1 232 ? -6.271 -4.304 34.092 1.00 81.75 232 LYS A N 1
ATOM 1870 C CA . LYS A 1 232 ? -6.120 -4.937 32.775 1.00 81.75 232 LYS A CA 1
ATOM 1871 C C . LYS A 1 232 ? -4.698 -4.877 32.220 1.00 81.75 232 LYS A C 1
ATOM 1873 O O . LYS A 1 232 ? -4.503 -5.244 31.068 1.00 81.75 232 LYS A O 1
ATOM 1878 N N . GLU A 1 233 ? -3.730 -4.421 33.016 1.00 81.94 233 GLU A N 1
ATOM 1879 C CA . GLU A 1 233 ? -2.314 -4.287 32.637 1.00 81.94 233 GLU A CA 1
ATOM 1880 C C . GLU A 1 233 ? -2.071 -3.414 31.385 1.00 81.94 233 GLU A C 1
ATOM 1882 O O . GLU A 1 233 ? -1.029 -3.499 30.740 1.00 81.94 233 GLU A O 1
ATOM 1887 N N . MET A 1 234 ? -3.008 -2.523 31.050 1.00 80.31 234 MET A N 1
ATOM 1888 C CA . MET A 1 234 ? -2.948 -1.667 29.858 1.00 80.31 234 MET A CA 1
ATOM 1889 C C . MET A 1 234 ? -2.300 -0.306 30.119 1.00 80.31 234 MET A C 1
ATOM 1891 O O . MET A 1 234 ? -2.005 0.422 29.177 1.00 80.31 234 MET A O 1
ATOM 1895 N N . LEU A 1 235 ? -2.075 0.074 31.381 1.00 80.81 235 LEU A N 1
ATOM 1896 C CA . LEU A 1 235 ? -1.564 1.407 31.726 1.00 80.81 235 LEU A CA 1
ATOM 1897 C C . LEU A 1 235 ? -0.229 1.731 31.023 1.00 80.81 235 LEU A C 1
ATOM 1899 O O . LEU A 1 235 ? -0.018 2.855 30.577 1.00 80.81 235 LEU A O 1
ATOM 1903 N N . ASN A 1 236 ? 0.640 0.727 30.871 1.00 81.06 236 ASN A N 1
ATOM 1904 C CA . ASN A 1 236 ? 1.953 0.863 30.231 1.00 81.06 236 ASN A CA 1
ATOM 1905 C C . ASN A 1 236 ? 1.876 1.056 28.705 1.00 81.06 236 ASN A C 1
ATOM 1907 O O . ASN A 1 236 ? 2.880 1.386 28.079 1.00 81.06 236 ASN A O 1
ATOM 1911 N N . SER A 1 237 ? 0.703 0.846 28.104 1.00 78.88 237 SER A N 1
ATOM 1912 C CA . SER A 1 237 ? 0.460 1.046 26.673 1.00 78.88 237 SER A CA 1
ATOM 1913 C C . SER A 1 237 ? 0.186 2.511 26.318 1.00 78.88 237 SER A C 1
ATOM 1915 O O . SER A 1 237 ? 0.116 2.845 25.136 1.00 78.88 237 SER A O 1
ATOM 1917 N N . PHE A 1 238 ? 0.051 3.397 27.312 1.00 81.38 238 PHE A N 1
ATOM 1918 C CA . PHE A 1 238 ? -0.279 4.805 27.108 1.00 81.38 238 PHE A CA 1
ATOM 1919 C C . PHE A 1 238 ? 0.874 5.729 27.504 1.00 81.38 238 PHE A C 1
ATOM 1921 O O . PHE A 1 238 ? 1.480 5.590 28.562 1.00 81.38 238 PHE A O 1
ATOM 1928 N N . ASN A 1 239 ? 1.118 6.741 26.670 1.00 80.19 239 ASN A N 1
ATOM 1929 C CA . ASN A 1 239 ? 2.070 7.816 26.937 1.00 80.19 239 ASN A CA 1
ATOM 1930 C C . ASN A 1 239 ? 1.337 9.153 27.069 1.00 80.19 239 ASN A C 1
ATOM 1932 O O . ASN A 1 239 ? 0.441 9.469 26.285 1.00 80.19 239 ASN A O 1
ATOM 1936 N N . VAL A 1 240 ? 1.753 9.972 28.035 1.00 79.94 240 VAL A N 1
ATOM 1937 C CA . VAL A 1 240 ? 1.213 11.325 28.220 1.00 79.94 240 VAL A CA 1
ATOM 1938 C C . VAL A 1 240 ? 2.043 12.313 27.405 1.00 79.94 240 VAL A C 1
ATOM 1940 O O . VAL A 1 240 ? 3.237 12.476 27.640 1.00 79.94 240 VAL A O 1
ATOM 1943 N N . MET A 1 241 ? 1.398 13.019 26.476 1.00 76.44 241 MET A N 1
ATOM 1944 C CA . MET A 1 241 ? 2.017 14.097 25.697 1.00 76.44 241 MET A CA 1
ATOM 1945 C C . MET A 1 241 ? 1.317 15.433 25.959 1.00 76.44 241 MET A C 1
ATOM 1947 O O . MET A 1 241 ? 0.088 15.519 25.983 1.00 76.44 241 MET A O 1
ATOM 1951 N N . ARG A 1 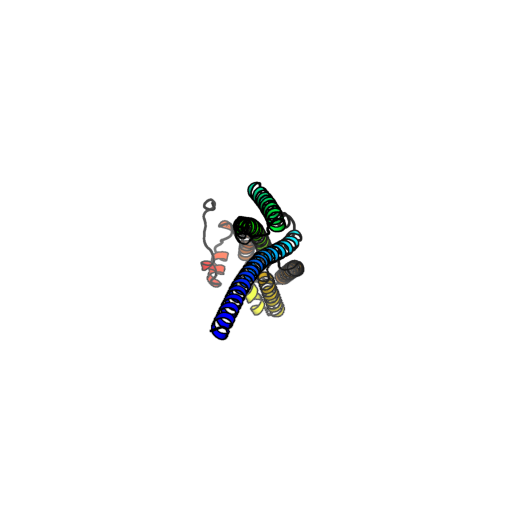242 ? 2.096 16.508 26.139 1.00 74.56 242 ARG A N 1
ATOM 1952 C CA . ARG A 1 242 ? 1.554 17.859 26.346 1.00 74.56 242 ARG A CA 1
ATOM 1953 C C . ARG A 1 242 ? 1.035 18.429 25.023 1.00 74.56 242 ARG A C 1
ATOM 1955 O O . ARG A 1 242 ? 1.752 18.448 24.024 1.00 74.56 242 ARG A O 1
ATOM 1962 N N . LYS A 1 243 ? -0.194 18.955 25.036 1.00 69.44 243 LYS A N 1
ATOM 1963 C CA . LYS A 1 243 ? -0.807 19.641 23.886 1.00 69.44 243 LYS A CA 1
ATOM 1964 C C . LYS A 1 243 ? 0.103 20.795 23.426 1.00 69.44 243 LYS A C 1
ATOM 1966 O O . LYS A 1 243 ? 0.310 21.733 24.191 1.00 69.44 243 LYS A O 1
ATOM 1971 N N . GLY A 1 244 ? 0.649 20.698 22.210 1.00 61.25 244 GLY A N 1
ATOM 1972 C CA . GLY A 1 244 ? 1.552 21.695 21.609 1.00 61.25 244 GLY A CA 1
ATOM 1973 C C . GLY A 1 244 ? 2.990 21.231 21.332 1.00 61.25 244 GLY A C 1
ATOM 1974 O O . GLY A 1 244 ? 3.742 21.989 20.738 1.00 61.25 244 GLY A O 1
ATOM 1975 N N . LEU A 1 245 ? 3.376 20.009 21.725 1.00 56.75 245 LEU A N 1
ATOM 1976 C CA . LEU A 1 245 ? 4.672 19.397 21.357 1.00 56.75 245 LEU A CA 1
ATOM 1977 C C . LEU A 1 245 ? 4.614 18.530 20.085 1.00 56.75 245 LEU A C 1
ATOM 1979 O O . LEU A 1 245 ? 5.560 17.813 19.778 1.00 56.75 245 LEU A O 1
ATOM 1983 N N . LEU A 1 246 ? 3.503 18.581 19.354 1.00 52.81 246 LEU A N 1
ATOM 1984 C CA . LEU A 1 246 ? 3.381 17.968 18.035 1.00 52.81 246 LEU A CA 1
ATOM 1985 C C . LEU A 1 246 ? 3.828 19.022 17.026 1.00 52.81 246 LEU A C 1
ATOM 1987 O O . LEU A 1 246 ? 3.152 20.044 16.899 1.00 52.81 246 LEU A O 1
ATOM 1991 N N . GLY A 1 247 ? 4.999 18.800 16.426 1.00 45.44 247 GLY A N 1
ATOM 1992 C CA . GLY A 1 247 ? 5.455 19.560 15.262 1.00 45.44 247 GLY A CA 1
ATOM 1993 C C . GLY A 1 247 ? 4.500 19.411 14.089 1.00 45.44 247 GLY A C 1
ATOM 1994 O O . GLY A 1 247 ? 3.837 18.350 14.006 1.00 45.44 247 GLY A O 1
#

Secondary structure (DSSP, 8-state):
-HHHHHHHHHHHHHHHHHHHHHHHHHHHHHHHHHHHHHHHHHHHHHHHHHHHHHHHTSPTTTT-----HHHHHHHHHHHHHHHHHHHHHHT--STTSTTTTHHHHHHHHHHHHHHHHHHHHHHHHHHHHHHHHHH---HHHHHHHHHTT-HHHHHHHHHHHHHHHHHHHT-SSSHHHHHHHHHHHHHHHHHHHT----S-HHHHHHHHHHHHHS---GGG--HHHHHHHHHTT-GGG-----TT---

Organism: Escherichia fergusonii (NCBI:txid564)

Foldseek 3Di:
DVVVVVVVVVVVVVVVVVVVVVVVVVVVVLVVVLVVLVVVLVVLVVQLVQLLVLQCPDPPPLNDDDD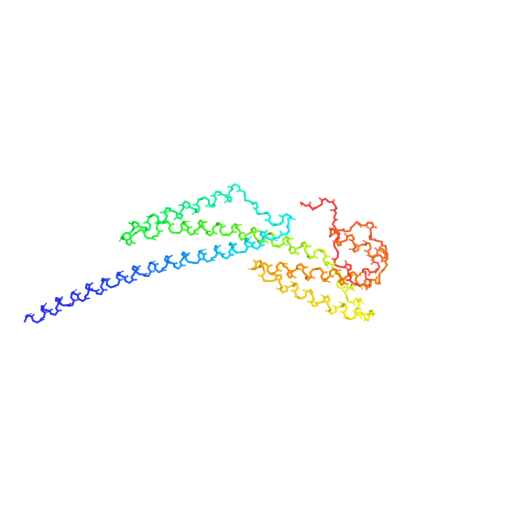DPVLVVLVVVLVVLVVVLVVCVVPDDDDPCSPPRSVVNSVSSVVNSVVSVVSSVVSLVVRLVVLCLLLDDDPVQLVVCVVVVVVVLSVQLVVLVVQLVVLSVVGSRDNVSVVSNVVSSVSSNVSVVVGDGPAPPLLVVQVVCCSVPVDGDVVSCDPRNVVVCVVVVNPVVDDDDDPPPPD

Sequence (247 aa):
MNTLKQQLIQLRRDFQLKKQVKQEDNVYEKYRQIRDDLHNVASSLKETATQLDVITQLPSPLSQITLDSHEKAAIYDAEIALKEFAEKYQHMADEAQQKGGLGETLNALMSVQSKFADKIDSNWQAFIHDLESQQMLETVFLEQQKTLGLNRIYNEYRTALDGFNHQKMMGPANPIVIKKLQQYCDEMVELKGKMDFKAPACVLDFFQALNNSNRAPLTLLTPEVLSWLTEKEMLNSFNVMRKGLLG